Protein AF-A0A2G8KX71-F1 (afdb_monomer)

Radius of gyration: 23.06 Å; Cα contacts (8 Å, |Δi|>4): 418; chains: 1; bounding box: 50×39×77 Å

Foldseek 3Di:
DDDPVVVVVVLVVQLVVVLVVCVVLQLDDPVNNVVCVVCSVVDDRDDPPDDPVVVVVVVLVVLCPDPPDPSDDDDDDDDVVLVVVVVVVCCVLPVPDQAADECVVPVDPVVLSSCQSNVGAHAAQWLVSLCSCVVVVRQLCSYENEHQDDDLVSLLSSVVSPNAHYEHAALVSLVSCLVRPQRHEYAAEAQLAPLADAPVNVVSVVDHYHLVSLLVSLVSCVVSVHAYQAYEYANYAQGLDLCSLLVVLQSRLSSVVSNVVSVHNHDDYHDHDRADDPVCVVVNGDHNNVSSVSNVVSCCVRPVVVVVVVVVVVPDDDD

Secondary structure (DSSP, 8-state):
---HHHHHHHHHHHHHHHHHHHHHTT---HHHHHHHHHTGGG-----TTS-HHHHHHHHHHHHHT-TTS-TT-------HHHHHHHHHHHHHH-TT---EEEGGG---HHHHHHHHHTT-EEEE-SHHHHHHHHTTT--GGGEEE--SS--HHHHHHHHHTT--EEEE-SHHHHHHHHHH-TTSEEEEEEP-TTSS--TTHHHHHHS-B-HHHHHHHHHHHHHTT-EEEEEEE---TT---THHHHHHHHHHHHHHHHHHHTT----EEE----PPPGGGGGGTPPPHHHHHHHHHHHHIIIIIHHHHHHHHHTTS---

InterPro domains:
  IPR000183 Ornithine/DAP/Arg decarboxylase [PR01179] (101-119)
  IPR000183 Ornithine/DAP/Arg decarboxylase [PR01179] (121-133)
  IPR000183 Ornithine/DAP/Arg decarboxylase [PR01179] (225-238)
  IPR002433 Ornithine decarboxylase [PR01182] (73-97)
  IPR002433 Ornithine decarboxylase [PR01182] (99-126)
  IPR002433 Ornithine decarboxylase [PR01182] (143-167)
  IPR002433 Ornithine decarboxylase [PR01182] (173-195)
  IPR002433 Ornithine decarboxylase [PTHR11482] (48-304)
  IPR022644 Orn/DAP/Arg decarboxylase 2, N-terminal [PF02784] (83-304)
  IPR029066 PLP-binding barrel [G3DSA:3.20.20.10] (81-305)
  IPR029066 PLP-binding barrel [SSF51419] (75-304)

Sequence (319 aa):
MKTPRQHQDHKATYFEMLLRVFQRCGVLNRHTTSILKRRQSEFTVCRDDEKKIDVMRRLIQERSTDKHTAGSDAFYVMDLGYFVKSVMEWKRLLPRVYPYYAVKANPDPVLLQFMTKLKFGYDCASMNEIKMITGKGNPPTRIIYANTRKQPSHLRYAESVGVKYTTVDDEDELHKIKQNTPNMRLLLRLSTLNFSASLSEGMCKKFGCSQQEAYNLLKTARELGLTVNGVSFHVGSGCSDPHAFSKALQLAKEVFMNGAELGYNMNILDIGGGFASETTNNYGVVAFSLMADVIRKALMNTFLKMMLCRLSQSQEPTL

Solvent-accessible surface area (backbone atoms only — not comparable to full-atom values): 17864 Å² total; per-residue (Å²): 134,84,55,76,68,58,58,54,55,50,55,54,55,48,50,52,47,54,48,48,53,29,44,74,69,64,40,55,46,79,67,53,52,51,51,51,62,75,44,45,90,80,56,85,82,76,61,94,85,59,53,70,68,58,55,50,51,50,56,50,52,60,44,59,70,39,92,86,50,82,65,77,71,88,83,86,83,82,65,61,67,59,52,52,50,52,54,53,48,45,51,70,56,37,74,87,60,82,59,53,48,55,39,90,79,64,73,48,68,68,59,54,51,51,38,56,43,68,65,41,32,34,32,26,72,45,59,67,50,48,46,59,47,43,76,70,73,44,65,32,79,42,34,35,39,65,36,52,82,73,55,67,72,45,48,38,48,40,48,73,66,48,32,44,37,33,34,32,45,55,63,70,47,51,54,51,34,55,77,56,41,53,84,43,32,31,22,44,26,35,42,39,64,90,50,50,74,26,84,32,52,70,53,30,73,73,40,42,20,52,74,68,53,47,53,51,48,53,50,54,34,54,78,69,67,46,49,54,35,30,36,28,34,47,66,23,45,55,35,54,43,54,61,26,56,40,54,50,50,52,55,47,48,54,52,53,49,55,34,43,78,71,69,35,79,56,82,45,79,41,73,63,56,32,81,46,54,84,89,46,44,91,72,71,32,46,55,44,72,58,37,33,51,43,43,50,55,38,48,49,67,56,53,49,50,51,54,52,55,52,56,60,64,72,65,64,77,89,125

Structure (mmCIF, N/CA/C/O backbone):
data_AF-A0A2G8KX71-F1
#
_entry.id   AF-A0A2G8KX71-F1
#
loop_
_atom_site.group_PDB
_atom_site.id
_atom_site.type_symbol
_atom_site.label_atom_id
_atom_site.label_alt_id
_atom_site.label_comp_id
_atom_site.label_asym_id
_atom_site.label_entity_id
_atom_site.label_seq_id
_atom_site.pdbx_PDB_ins_code
_atom_site.Cartn_x
_atom_site.Cartn_y
_atom_site.Cartn_z
_atom_site.occupancy
_atom_site.B_iso_or_equiv
_atom_site.auth_seq_id
_atom_site.auth_comp_id
_atom_site.auth_asym_id
_atom_site.auth_atom_id
_atom_site.pdbx_PDB_model_num
ATOM 1 N N . MET A 1 1 ? 29.452 -13.766 -39.854 1.00 37.47 1 MET A N 1
ATOM 2 C CA . MET A 1 1 ? 28.092 -13.189 -39.940 1.00 37.47 1 MET A CA 1
ATOM 3 C C . MET A 1 1 ? 27.092 -14.331 -39.840 1.00 37.47 1 MET A C 1
ATOM 5 O O . MET A 1 1 ? 27.179 -15.246 -40.646 1.00 37.47 1 MET A O 1
ATOM 9 N N . LYS A 1 2 ? 26.235 -14.357 -38.812 1.00 32.12 2 LYS A N 1
ATOM 10 C CA . LYS A 1 2 ? 25.196 -15.395 -38.672 1.00 32.12 2 LYS A CA 1
ATOM 11 C C . LYS A 1 2 ? 24.001 -15.041 -39.565 1.00 32.12 2 LYS A C 1
ATOM 13 O O . LYS A 1 2 ? 23.658 -13.868 -39.676 1.00 32.12 2 LYS A O 1
ATOM 18 N N . THR A 1 3 ? 23.406 -16.031 -40.227 1.00 28.47 3 THR A N 1
ATOM 19 C CA . THR A 1 3 ? 22.297 -15.828 -41.177 1.00 28.47 3 THR A CA 1
ATOM 20 C C . THR A 1 3 ? 21.000 -15.408 -40.457 1.00 28.47 3 THR A C 1
ATOM 22 O O . THR A 1 3 ? 20.827 -15.741 -39.282 1.00 28.47 3 THR A O 1
ATOM 25 N N . PRO A 1 4 ? 20.043 -14.735 -41.131 1.00 36.25 4 PRO A N 1
ATOM 26 C CA . PRO A 1 4 ? 18.771 -14.304 -40.528 1.00 36.25 4 PRO A CA 1
ATOM 27 C C . PRO A 1 4 ? 17.986 -15.436 -39.837 1.00 36.25 4 PRO A C 1
ATOM 29 O O . PRO A 1 4 ? 17.385 -15.219 -38.786 1.00 36.25 4 PRO A O 1
ATOM 32 N N . ARG A 1 5 ? 18.077 -16.671 -40.361 1.00 31.42 5 ARG A N 1
ATOM 33 C CA . ARG A 1 5 ? 17.506 -17.884 -39.741 1.00 31.42 5 ARG A CA 1
ATOM 34 C C . ARG A 1 5 ? 18.112 -18.201 -38.366 1.00 31.42 5 ARG A C 1
ATOM 36 O O . ARG A 1 5 ? 17.375 -18.504 -37.436 1.00 31.42 5 ARG A O 1
ATOM 43 N N . GLN A 1 6 ? 19.428 -18.047 -38.194 1.00 34.19 6 GLN A N 1
ATOM 44 C CA . GLN A 1 6 ? 20.102 -18.322 -36.917 1.00 34.19 6 GLN A CA 1
ATOM 45 C C . GLN A 1 6 ? 19.711 -17.321 -35.814 1.00 34.19 6 GLN A C 1
ATOM 47 O O . GLN A 1 6 ? 19.678 -17.686 -34.641 1.00 34.19 6 GLN A O 1
ATOM 52 N N . HIS A 1 7 ? 19.377 -16.069 -36.151 1.00 37.94 7 HIS A N 1
ATOM 53 C CA . HIS A 1 7 ? 18.874 -15.101 -35.165 1.00 37.94 7 HIS A CA 1
ATOM 54 C C . HIS A 1 7 ? 17.441 -15.401 -34.698 1.00 37.94 7 HIS A C 1
ATOM 56 O O . HIS A 1 7 ? 17.122 -15.180 -33.526 1.00 37.94 7 HIS A O 1
ATOM 62 N N . GLN A 1 8 ? 16.599 -15.945 -35.579 1.00 39.56 8 GLN A N 1
ATOM 63 C CA . GLN A 1 8 ? 15.220 -16.331 -35.269 1.00 39.56 8 GLN A CA 1
ATOM 64 C C . GLN A 1 8 ? 15.159 -17.559 -34.343 1.00 39.56 8 GLN A C 1
ATOM 66 O O . GLN A 1 8 ? 14.427 -17.539 -33.350 1.00 39.56 8 GLN A O 1
ATOM 71 N N . ASP A 1 9 ? 16.011 -18.563 -34.583 1.00 40.31 9 ASP A N 1
ATOM 72 C CA . ASP A 1 9 ? 16.105 -19.775 -33.752 1.00 40.31 9 ASP A CA 1
ATOM 73 C C . ASP A 1 9 ? 16.620 -19.488 -32.330 1.00 40.31 9 ASP A C 1
ATOM 75 O O . ASP A 1 9 ? 16.134 -20.051 -31.341 1.00 40.31 9 ASP A O 1
ATOM 79 N N . HIS A 1 10 ? 17.554 -18.543 -32.179 1.00 45.66 10 HIS A N 1
ATOM 80 C CA . HIS A 1 10 ? 18.031 -18.130 -30.858 1.00 45.66 10 HIS A CA 1
ATOM 81 C C . HIS A 1 10 ? 16.949 -17.379 -30.057 1.00 45.66 10 HIS A C 1
ATOM 83 O O . HIS A 1 10 ? 16.760 -17.683 -28.878 1.00 45.66 10 HIS A O 1
ATOM 89 N N . LYS A 1 11 ? 16.175 -16.469 -30.675 1.00 44.53 11 LYS A N 1
ATOM 90 C CA . LYS A 1 11 ? 15.054 -15.774 -30.002 1.00 44.53 11 LYS A CA 1
ATOM 91 C C . LYS A 1 11 ? 1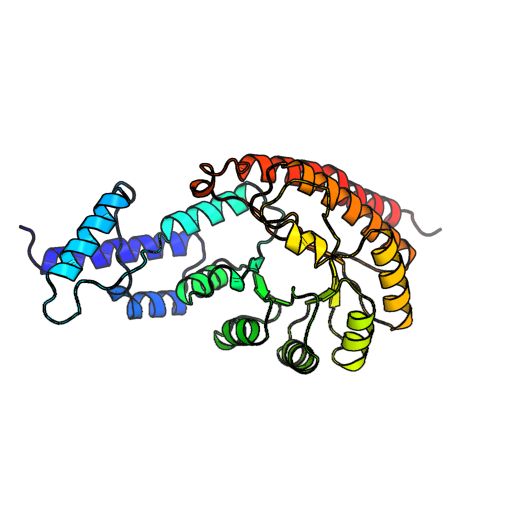3.980 -16.746 -29.498 1.00 44.53 11 LYS A C 1
ATOM 93 O O . LYS A 1 11 ? 13.461 -16.553 -28.399 1.00 44.53 11 LYS A O 1
ATOM 98 N N . ALA A 1 12 ? 13.669 -17.795 -30.260 1.00 48.16 12 ALA A N 1
ATOM 99 C CA . ALA A 1 12 ? 12.733 -18.837 -29.834 1.00 48.16 12 ALA A CA 1
ATOM 100 C C . ALA A 1 12 ? 13.260 -19.628 -28.620 1.00 48.16 12 ALA A C 1
ATOM 102 O O . ALA A 1 12 ? 12.525 -19.857 -27.661 1.00 48.16 12 ALA A O 1
ATOM 103 N N . THR A 1 13 ? 14.552 -19.964 -28.610 1.00 50.31 13 THR A N 1
ATOM 104 C CA . THR A 1 13 ? 15.181 -20.763 -27.543 1.00 50.31 13 THR A CA 1
ATOM 105 C C . THR A 1 13 ? 15.234 -20.025 -26.198 1.00 50.31 13 THR A C 1
ATOM 107 O O . THR A 1 13 ? 14.936 -20.598 -25.150 1.00 50.31 13 THR A O 1
ATOM 110 N N . TYR A 1 14 ? 15.564 -18.732 -26.207 1.00 47.31 14 TYR A N 1
ATOM 111 C CA . TYR A 1 14 ? 15.636 -17.931 -24.982 1.00 47.31 14 TYR A CA 1
ATOM 112 C C . TYR A 1 14 ? 14.261 -17.506 -24.452 1.00 47.31 14 TYR A C 1
ATOM 114 O O . TYR A 1 14 ? 14.059 -17.420 -23.240 1.00 47.31 14 TYR A O 1
ATOM 122 N N . PHE A 1 15 ? 13.290 -17.300 -25.343 1.00 51.69 15 PHE A N 1
ATOM 123 C CA . PHE A 1 15 ? 11.898 -17.123 -24.950 1.00 51.69 15 PHE A CA 1
ATOM 124 C C . PHE A 1 15 ? 11.378 -18.371 -24.221 1.00 51.69 15 PHE A C 1
ATOM 126 O O . PHE A 1 15 ? 10.809 -18.254 -23.140 1.00 51.69 15 PHE A O 1
ATOM 133 N N . GLU A 1 16 ? 11.680 -19.571 -24.721 1.00 54.16 16 GLU A N 1
ATOM 134 C CA . GLU A 1 16 ? 11.384 -20.827 -24.020 1.00 54.16 16 GLU A CA 1
ATOM 135 C C . GLU A 1 16 ? 12.129 -20.948 -22.669 1.00 54.16 16 GLU A C 1
ATOM 137 O O . GLU A 1 16 ? 11.572 -21.489 -21.715 1.00 54.16 16 GLU A O 1
ATOM 142 N N . MET A 1 17 ? 13.334 -20.381 -22.503 1.00 54.22 17 MET A N 1
ATOM 143 C CA . MET A 1 17 ? 13.991 -20.283 -21.182 1.00 54.22 17 MET A CA 1
ATOM 144 C C . MET A 1 17 ? 13.261 -19.344 -20.218 1.00 54.22 17 MET A C 1
ATOM 146 O O . MET A 1 17 ? 13.054 -19.711 -19.061 1.00 54.22 17 MET A O 1
ATOM 150 N N . LEU A 1 18 ? 12.832 -18.167 -20.676 1.00 57.50 18 LEU A N 1
ATOM 151 C CA . LEU A 1 18 ? 12.018 -17.244 -19.884 1.00 57.50 18 LEU A CA 1
ATOM 152 C C . LEU A 1 18 ? 10.701 -17.923 -19.466 1.00 57.50 18 LEU A C 1
ATOM 154 O O . LEU A 1 18 ? 10.308 -17.874 -18.299 1.00 57.50 18 LEU A O 1
ATOM 158 N N . LEU A 1 19 ? 10.075 -18.658 -20.394 1.00 58.25 19 LEU A N 1
ATOM 159 C CA . LEU A 1 19 ? 8.903 -19.480 -20.110 1.00 58.25 19 LEU A CA 1
ATOM 160 C C . LEU A 1 19 ? 9.201 -20.576 -19.075 1.00 58.25 19 LEU A C 1
ATOM 162 O O . LEU A 1 19 ? 8.378 -20.790 -18.190 1.00 58.25 19 LEU A O 1
ATOM 166 N N . ARG A 1 20 ? 10.374 -21.225 -19.119 1.00 59.16 20 ARG A N 1
ATOM 167 C CA . ARG A 1 20 ? 10.810 -22.226 -18.125 1.00 59.16 20 ARG A CA 1
ATOM 168 C C . ARG A 1 20 ? 11.079 -21.622 -16.748 1.00 59.16 20 ARG A C 1
ATOM 170 O O . ARG A 1 20 ? 10.712 -22.238 -15.750 1.00 59.16 20 ARG A O 1
ATOM 177 N N . VAL A 1 21 ? 11.680 -20.433 -16.666 1.00 55.22 21 VAL A N 1
ATOM 178 C CA . VAL A 1 21 ? 11.855 -19.696 -15.399 1.00 55.22 21 VAL A CA 1
ATOM 179 C C . VAL A 1 21 ? 10.487 -19.356 -14.819 1.00 55.22 21 VAL A C 1
ATOM 181 O O . VAL A 1 21 ? 10.213 -19.655 -13.659 1.00 55.22 21 VAL A O 1
ATOM 184 N N . PHE A 1 22 ? 9.575 -18.841 -15.640 1.00 60.50 22 PHE A N 1
ATOM 185 C CA . PHE A 1 22 ? 8.203 -18.576 -15.220 1.00 60.50 22 PHE A CA 1
ATOM 186 C C . PHE A 1 22 ? 7.442 -19.850 -14.853 1.00 60.50 22 PHE A C 1
ATOM 188 O O . PHE A 1 22 ? 6.673 -19.833 -13.898 1.00 60.50 22 PHE A O 1
ATOM 195 N N . GLN A 1 23 ? 7.671 -20.969 -15.534 1.00 61.25 23 GLN A N 1
ATOM 196 C CA . GLN A 1 23 ? 7.075 -22.255 -15.183 1.00 61.25 23 GLN A CA 1
ATOM 197 C C . GLN A 1 23 ? 7.598 -22.753 -13.829 1.00 61.25 23 GLN A C 1
ATOM 199 O O . GLN A 1 23 ? 6.797 -23.128 -12.976 1.00 61.25 23 GLN A O 1
ATOM 204 N N . ARG A 1 24 ? 8.912 -22.662 -13.577 1.00 55.16 24 ARG A N 1
ATOM 205 C CA . ARG A 1 24 ? 9.527 -22.990 -12.276 1.00 55.16 24 ARG A CA 1
ATOM 206 C C . ARG A 1 24 ? 9.043 -22.081 -11.148 1.00 55.16 24 ARG A C 1
ATOM 208 O O . ARG A 1 24 ? 8.864 -22.544 -10.029 1.00 55.16 24 ARG A O 1
ATOM 215 N N . CYS A 1 25 ? 8.785 -20.808 -11.436 1.00 48.12 25 CYS A N 1
ATOM 216 C CA . CYS A 1 25 ? 8.213 -19.868 -10.473 1.00 48.12 25 CYS A CA 1
ATOM 217 C C . CYS A 1 25 ? 6.680 -19.989 -10.321 1.00 48.12 25 CYS A C 1
ATOM 219 O O . CYS A 1 25 ? 6.096 -19.225 -9.550 1.00 48.12 25 CYS A O 1
ATOM 221 N N . GLY A 1 26 ? 6.014 -20.904 -11.043 1.00 50.66 26 GLY A N 1
ATOM 222 C CA . GLY A 1 26 ? 4.554 -21.090 -11.011 1.00 50.66 26 GLY A CA 1
ATOM 223 C C . GLY A 1 26 ? 3.744 -19.971 -11.688 1.00 50.66 26 GLY A C 1
ATOM 224 O O . GLY A 1 26 ? 2.557 -19.808 -11.418 1.00 50.66 26 GLY A O 1
ATOM 225 N N . VAL A 1 27 ? 4.390 -19.181 -12.545 1.00 45.16 27 VAL A N 1
ATOM 226 C CA . VAL A 1 27 ? 3.894 -17.957 -13.207 1.00 45.16 27 VAL A CA 1
ATOM 227 C C . VAL A 1 27 ? 3.279 -18.262 -14.586 1.00 45.16 27 VAL A C 1
ATOM 229 O O . VAL A 1 27 ? 2.458 -17.493 -15.100 1.00 45.16 27 VAL A O 1
ATOM 232 N N . LEU A 1 28 ? 3.632 -19.394 -15.204 1.00 50.56 28 LEU A N 1
ATOM 233 C CA . LEU A 1 28 ? 3.204 -19.739 -16.562 1.00 50.56 28 LEU A CA 1
ATOM 234 C C . LEU A 1 28 ? 1.945 -20.630 -16.594 1.00 50.56 28 LEU A C 1
ATOM 236 O O . LEU A 1 28 ? 1.941 -21.725 -16.042 1.00 50.56 28 LEU A O 1
ATOM 240 N N . ASN A 1 29 ? 0.889 -20.190 -17.292 1.00 52.75 29 ASN A N 1
ATOM 241 C CA . ASN A 1 29 ? -0.262 -21.018 -17.692 1.00 52.75 29 ASN A CA 1
ATOM 242 C C . ASN A 1 29 ? -0.562 -20.819 -19.194 1.00 52.75 29 ASN A C 1
ATOM 244 O O . ASN A 1 29 ? -0.018 -19.887 -19.788 1.00 52.75 29 ASN A O 1
ATOM 248 N N . ARG A 1 30 ? -1.430 -21.650 -19.812 1.00 50.75 30 A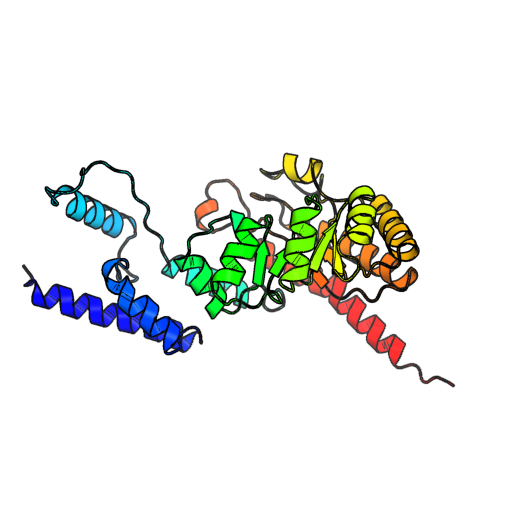RG A N 1
ATOM 249 C CA . ARG A 1 30 ? -1.733 -21.584 -21.269 1.00 50.75 30 ARG A CA 1
ATOM 250 C C . ARG A 1 30 ? -2.047 -20.161 -21.756 1.00 50.75 30 ARG A C 1
ATOM 252 O O . ARG A 1 30 ? -1.623 -19.773 -22.841 1.00 50.75 30 ARG A O 1
ATOM 259 N N . HIS A 1 31 ? -2.738 -19.372 -20.935 1.00 49.34 31 HIS A N 1
ATOM 260 C CA . HIS A 1 31 ? -3.095 -17.993 -21.252 1.00 49.34 31 HIS A CA 1
ATOM 261 C C . HIS A 1 31 ? -1.881 -17.042 -21.221 1.00 49.34 31 HIS A C 1
ATOM 263 O O . HIS A 1 31 ? -1.685 -16.278 -22.162 1.00 49.34 31 HIS A O 1
ATOM 269 N N . THR A 1 32 ? -1.009 -17.128 -20.204 1.00 51.12 32 THR A N 1
ATOM 270 C CA . THR A 1 32 ? 0.230 -16.320 -20.133 1.00 51.12 32 THR A CA 1
ATOM 271 C C . THR A 1 32 ? 1.177 -16.643 -21.285 1.00 51.12 32 THR A C 1
ATOM 273 O O . THR A 1 32 ? 1.730 -15.739 -21.904 1.00 51.12 32 THR A O 1
ATOM 276 N N . THR A 1 33 ? 1.334 -17.931 -21.605 1.00 56.34 33 THR A N 1
ATOM 277 C CA . THR A 1 33 ? 2.156 -18.381 -22.733 1.00 56.34 33 THR A CA 1
ATOM 278 C C . THR A 1 33 ? 1.632 -17.807 -24.045 1.00 56.34 33 THR A C 1
ATOM 280 O O . THR A 1 33 ? 2.421 -17.340 -24.856 1.00 56.34 33 THR A O 1
ATOM 283 N N . SER A 1 34 ? 0.308 -17.775 -24.238 1.00 55.03 34 SER A N 1
ATOM 284 C CA . SER A 1 34 ? -0.302 -17.184 -25.432 1.00 55.03 34 SER A CA 1
ATOM 285 C C . SER A 1 34 ? -0.063 -15.676 -25.542 1.00 55.03 34 SER A C 1
ATOM 287 O O . SER A 1 34 ? 0.152 -15.195 -26.650 1.00 55.03 34 SER A O 1
ATOM 289 N N . ILE A 1 35 ? -0.104 -14.923 -24.438 1.00 57.41 35 ILE A N 1
ATOM 290 C CA . ILE A 1 35 ? 0.148 -13.471 -24.457 1.00 57.41 35 ILE A CA 1
ATOM 291 C C . ILE A 1 35 ? 1.619 -13.188 -24.762 1.00 57.41 35 ILE A C 1
ATOM 293 O O . ILE A 1 35 ? 1.920 -12.398 -25.654 1.00 57.41 35 ILE A O 1
ATOM 297 N N . LEU A 1 36 ? 2.530 -13.866 -24.061 1.00 58.56 36 LEU A N 1
ATOM 298 C CA . LEU A 1 36 ? 3.966 -13.702 -24.265 1.00 58.56 36 LEU A CA 1
ATOM 299 C C . LEU A 1 36 ? 4.373 -14.114 -25.690 1.00 58.56 36 LEU A C 1
ATOM 301 O O . LEU A 1 36 ? 5.184 -13.429 -26.300 1.00 58.56 36 LEU A O 1
ATOM 305 N N . LYS A 1 37 ? 3.772 -15.182 -26.247 1.00 62.97 37 LYS A N 1
ATOM 306 C CA . LYS A 1 37 ? 4.013 -15.610 -27.638 1.00 62.97 37 LYS A CA 1
ATOM 307 C C . LYS A 1 37 ? 3.496 -14.584 -28.648 1.00 62.97 37 LYS A C 1
ATOM 309 O O . LYS A 1 37 ? 4.182 -14.301 -29.620 1.00 62.97 37 LYS A O 1
ATOM 314 N N . ARG A 1 38 ? 2.326 -13.978 -28.405 1.00 63.31 38 ARG A N 1
ATOM 315 C CA . ARG A 1 38 ? 1.777 -12.911 -29.268 1.00 63.31 38 ARG A CA 1
ATOM 316 C C . ARG A 1 38 ? 2.609 -11.628 -29.241 1.00 63.31 38 ARG A C 1
ATOM 318 O O . ARG A 1 38 ? 2.649 -10.931 -30.243 1.00 63.31 38 ARG A O 1
ATOM 325 N N . ARG A 1 39 ? 3.273 -11.332 -28.121 1.00 63.56 39 ARG A N 1
ATOM 326 C CA . ARG A 1 39 ? 4.128 -10.146 -27.940 1.00 63.56 39 ARG A CA 1
ATOM 327 C C . ARG A 1 39 ? 5.621 -10.466 -28.052 1.00 63.56 39 ARG A C 1
ATOM 329 O O . ARG A 1 39 ? 6.448 -9.673 -27.624 1.00 63.56 39 ARG A O 1
ATOM 336 N N . GLN A 1 40 ? 5.991 -11.620 -28.615 1.00 61.97 40 GLN A N 1
ATOM 337 C CA . GLN A 1 40 ? 7.385 -12.077 -28.681 1.00 61.97 40 GLN A CA 1
ATOM 338 C C . GLN A 1 40 ? 8.304 -11.079 -29.406 1.00 61.97 40 GLN A C 1
ATOM 340 O O . GLN A 1 40 ? 9.472 -10.958 -29.049 1.00 61.97 40 GLN A O 1
ATOM 345 N N . SER A 1 41 ? 7.779 -10.335 -30.384 1.00 59.72 41 SER A N 1
ATOM 346 C CA . SER A 1 41 ? 8.499 -9.266 -31.089 1.00 59.72 41 SER A CA 1
ATOM 347 C C . SER A 1 41 ? 8.838 -8.059 -30.207 1.00 59.72 41 SER A C 1
ATOM 349 O O . SER A 1 41 ? 9.765 -7.325 -30.532 1.00 59.72 41 SER A O 1
ATOM 351 N N . GLU A 1 42 ? 8.129 -7.863 -29.094 1.00 63.41 42 GLU A N 1
ATOM 352 C CA . GLU A 1 42 ? 8.347 -6.761 -28.147 1.00 63.41 42 GLU A CA 1
ATOM 353 C C . GLU A 1 42 ? 9.390 -7.104 -27.071 1.00 63.41 42 GLU A C 1
ATOM 355 O O . GLU A 1 42 ? 9.874 -6.221 -26.364 1.00 63.41 42 GLU A O 1
ATOM 360 N N . PHE A 1 43 ? 9.763 -8.382 -26.946 1.00 64.25 43 PHE A N 1
ATOM 361 C CA . PHE A 1 43 ? 10.758 -8.838 -25.982 1.00 64.25 43 PHE A CA 1
ATOM 362 C C . PHE A 1 43 ? 12.103 -9.080 -26.661 1.00 64.25 43 PHE A C 1
ATOM 364 O O . PHE A 1 43 ? 12.243 -9.921 -27.549 1.00 64.25 43 PHE A O 1
ATOM 371 N N . THR A 1 44 ? 13.132 -8.391 -26.174 1.00 66.06 44 THR A N 1
ATOM 372 C CA . THR A 1 44 ? 14.520 -8.741 -26.487 1.00 66.06 44 THR A CA 1
ATOM 373 C C . THR A 1 44 ? 15.057 -9.597 -25.355 1.00 66.06 44 THR A C 1
ATOM 375 O O . THR A 1 44 ? 15.203 -9.117 -24.233 1.00 66.06 44 THR A O 1
ATOM 378 N N . VAL A 1 45 ? 15.340 -10.870 -25.634 1.00 64.38 45 VAL A N 1
ATOM 379 C CA . VAL A 1 45 ? 15.970 -11.745 -24.643 1.00 64.38 45 VAL A CA 1
ATOM 380 C C . VAL A 1 45 ? 17.481 -11.656 -24.792 1.00 64.38 45 VAL A C 1
ATOM 382 O O . VAL A 1 45 ? 18.017 -11.875 -25.877 1.00 64.38 45 VAL A O 1
ATOM 385 N N . CYS A 1 46 ? 18.145 -11.312 -23.695 1.00 65.56 46 CYS A N 1
ATOM 386 C CA . CYS A 1 46 ? 19.596 -11.201 -23.605 1.00 65.56 46 CYS A CA 1
ATOM 387 C C . CYS A 1 46 ? 20.114 -12.306 -22.683 1.00 65.56 46 CYS A C 1
ATOM 389 O O . CYS A 1 46 ? 19.363 -12.813 -21.847 1.00 65.56 46 CYS A O 1
ATOM 391 N N . ARG A 1 47 ? 21.381 -12.694 -22.837 1.00 66.31 47 ARG A N 1
ATOM 392 C CA . ARG A 1 47 ? 22.008 -13.625 -21.894 1.00 66.31 47 ARG A CA 1
ATOM 393 C C . ARG A 1 47 ? 22.288 -12.933 -20.561 1.00 66.31 47 ARG A C 1
ATOM 395 O O . ARG A 1 47 ? 22.519 -11.729 -20.531 1.00 66.31 47 ARG A O 1
ATOM 402 N N . ASP A 1 48 ? 22.302 -13.704 -19.477 1.00 60.16 48 ASP A N 1
ATOM 403 C CA . ASP A 1 48 ? 22.537 -13.176 -18.125 1.00 60.16 48 ASP A CA 1
ATOM 404 C C . ASP A 1 48 ? 23.938 -12.557 -17.948 1.00 60.16 48 ASP A C 1
ATOM 406 O O . ASP A 1 48 ? 24.128 -11.720 -17.066 1.00 60.16 48 ASP A O 1
ATOM 410 N N . ASP A 1 49 ? 24.910 -12.953 -18.778 1.00 70.69 49 ASP A N 1
ATOM 411 C CA . ASP A 1 49 ? 26.279 -12.428 -18.808 1.00 70.69 49 ASP A CA 1
ATOM 412 C C . ASP A 1 49 ? 26.451 -11.202 -19.726 1.00 70.69 49 ASP A C 1
ATOM 414 O O . ASP A 1 49 ? 27.485 -10.531 -19.670 1.00 70.69 49 ASP A O 1
ATOM 418 N N . GLU A 1 50 ? 25.446 -10.859 -20.545 1.00 75.25 50 GLU A N 1
ATOM 419 C CA . GLU A 1 50 ? 25.478 -9.645 -21.365 1.00 75.25 50 GLU A CA 1
ATOM 420 C C . GLU A 1 50 ? 25.355 -8.403 -20.468 1.00 75.25 50 GLU A C 1
ATOM 422 O O . GLU A 1 50 ? 24.388 -8.221 -19.721 1.00 75.25 50 GLU A O 1
ATOM 427 N N . LYS A 1 51 ? 26.331 -7.491 -20.558 1.00 78.62 51 LYS A N 1
ATOM 428 C CA . LYS A 1 51 ? 26.275 -6.233 -19.809 1.00 78.62 51 LYS A CA 1
ATOM 429 C C . LYS A 1 51 ? 25.124 -5.378 -20.335 1.00 78.62 51 LYS A C 1
ATOM 431 O O . LYS A 1 51 ? 24.977 -5.183 -21.541 1.00 78.62 51 LYS A O 1
ATOM 436 N N . LYS A 1 52 ? 24.369 -4.760 -19.419 1.00 80.94 52 LYS A N 1
ATOM 437 C CA . LYS A 1 52 ? 23.239 -3.865 -19.744 1.00 80.94 52 LYS A CA 1
ATOM 438 C C . LYS A 1 52 ? 23.612 -2.792 -20.771 1.00 80.94 52 LYS A C 1
ATOM 440 O O . LYS A 1 52 ? 22.837 -2.518 -21.678 1.00 80.94 52 LYS A O 1
ATOM 445 N N . ILE A 1 53 ? 24.814 -2.221 -20.660 1.00 82.19 53 ILE A N 1
ATOM 446 C CA . ILE A 1 53 ? 25.302 -1.191 -21.585 1.00 82.19 53 ILE A CA 1
ATOM 447 C C . ILE A 1 53 ? 25.481 -1.712 -23.016 1.00 82.19 53 ILE A C 1
ATOM 449 O O . ILE A 1 53 ? 25.213 -0.983 -23.965 1.00 82.19 53 ILE A O 1
ATOM 453 N N . ASP A 1 54 ? 25.880 -2.971 -23.185 1.00 84.94 54 ASP A N 1
ATOM 454 C CA . ASP A 1 54 ? 26.095 -3.564 -24.504 1.00 84.94 54 ASP A CA 1
ATOM 455 C C . ASP A 1 54 ? 24.756 -3.899 -25.167 1.00 84.94 54 ASP A C 1
ATOM 457 O O . ASP A 1 54 ? 24.575 -3.644 -26.358 1.00 84.94 54 ASP A O 1
ATOM 461 N N . VAL A 1 55 ? 23.774 -4.344 -24.374 1.00 83.06 55 VAL A N 1
ATOM 462 C CA . VAL A 1 55 ? 22.380 -4.482 -24.821 1.00 83.06 55 VAL A CA 1
ATOM 463 C C . VAL A 1 55 ? 21.822 -3.133 -25.280 1.00 83.06 55 VAL A C 1
ATOM 465 O O . VAL A 1 55 ? 21.256 -3.049 -26.368 1.00 83.06 55 VAL A O 1
ATOM 468 N N . MET A 1 56 ? 22.019 -2.069 -24.491 1.00 83.38 56 MET A N 1
ATOM 469 C CA . MET A 1 56 ? 21.578 -0.717 -24.853 1.00 83.38 56 MET A CA 1
ATOM 470 C C . MET A 1 56 ? 22.237 -0.237 -26.151 1.00 83.38 56 MET A C 1
ATOM 472 O O . MET A 1 56 ? 21.537 0.225 -27.046 1.00 83.38 56 MET A O 1
ATOM 476 N N . ARG A 1 57 ? 23.562 -0.392 -26.295 1.00 85.50 57 ARG A N 1
ATOM 477 C CA . ARG A 1 57 ? 24.293 -0.017 -27.520 1.00 85.50 57 ARG A CA 1
ATOM 478 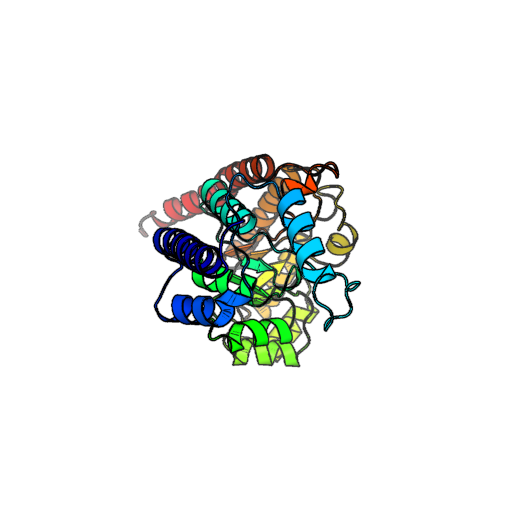C C . ARG A 1 57 ? 23.780 -0.761 -28.749 1.00 85.50 57 ARG A C 1
ATOM 480 O O . ARG A 1 57 ? 23.583 -0.131 -29.783 1.00 85.50 57 ARG A O 1
ATOM 487 N N . ARG A 1 58 ? 23.526 -2.069 -28.632 1.00 85.00 58 ARG A N 1
ATOM 488 C CA . ARG A 1 58 ? 22.957 -2.882 -29.717 1.00 85.00 58 ARG A CA 1
ATOM 489 C C . ARG A 1 58 ? 21.576 -2.371 -30.127 1.00 85.00 58 ARG A C 1
ATOM 491 O O . ARG A 1 58 ? 21.346 -2.152 -31.308 1.00 85.00 58 ARG A O 1
ATOM 498 N N . LEU A 1 59 ? 20.688 -2.123 -29.162 1.00 81.81 59 LEU A N 1
ATOM 499 C CA . LEU A 1 59 ? 19.339 -1.614 -29.437 1.00 81.81 59 LEU A CA 1
ATOM 500 C C . LEU A 1 59 ? 19.353 -0.210 -30.060 1.00 81.81 59 LEU A C 1
ATOM 502 O O . LEU A 1 59 ? 18.522 0.078 -30.917 1.00 81.81 59 LEU A O 1
ATOM 506 N N . ILE A 1 60 ? 20.300 0.649 -29.661 1.00 83.06 60 ILE A N 1
ATOM 507 C CA . ILE A 1 60 ? 20.517 1.956 -30.299 1.00 83.06 60 ILE A CA 1
ATOM 508 C C . ILE A 1 60 ? 20.917 1.753 -31.764 1.00 83.06 60 ILE A C 1
ATOM 510 O O . ILE A 1 60 ? 20.282 2.319 -32.645 1.00 83.06 60 ILE A O 1
ATOM 514 N N . GLN A 1 61 ? 21.917 0.906 -32.031 1.00 81.88 61 GLN A N 1
ATOM 515 C CA . GLN A 1 61 ? 22.396 0.643 -33.391 1.00 81.88 61 GLN A CA 1
ATOM 516 C C . GLN A 1 61 ? 21.301 0.063 -34.297 1.00 81.88 61 GLN A C 1
ATOM 518 O O . GLN A 1 61 ? 21.120 0.557 -35.406 1.00 81.88 61 GLN A O 1
ATOM 523 N N . GLU A 1 62 ? 20.543 -0.930 -33.818 1.00 77.19 62 GLU A N 1
ATOM 524 C CA . GLU A 1 62 ? 19.430 -1.541 -34.561 1.00 77.19 62 GLU A CA 1
ATOM 525 C C . GLU A 1 62 ? 18.373 -0.496 -34.959 1.00 77.19 62 GLU A C 1
ATOM 527 O O . GLU A 1 62 ? 17.912 -0.482 -36.101 1.00 77.19 62 GLU A O 1
ATOM 532 N N . ARG A 1 63 ? 18.042 0.432 -34.052 1.00 73.94 63 ARG A N 1
ATOM 533 C CA . ARG A 1 63 ? 17.083 1.517 -34.318 1.00 73.94 63 ARG A CA 1
ATOM 534 C C . ARG A 1 63 ? 17.637 2.603 -35.237 1.00 73.94 63 ARG A C 1
ATOM 536 O O . ARG A 1 63 ? 16.888 3.144 -36.040 1.00 73.94 63 ARG A O 1
ATOM 543 N N . SER A 1 64 ? 18.931 2.913 -35.159 1.00 69.75 64 SER A N 1
ATOM 544 C CA . SER A 1 64 ? 19.567 3.893 -36.050 1.00 69.75 64 SER A CA 1
ATOM 545 C C . SER A 1 64 ? 19.651 3.415 -37.504 1.00 69.75 64 SER A C 1
ATOM 547 O O . SER A 1 64 ? 19.741 4.238 -38.411 1.00 69.75 64 SER A O 1
ATOM 549 N N . THR A 1 65 ? 19.629 2.101 -37.744 1.00 65.56 65 THR A N 1
ATOM 550 C CA . THR A 1 65 ? 19.664 1.527 -39.101 1.00 65.56 65 THR A CA 1
ATOM 551 C C . THR A 1 65 ? 18.299 1.437 -39.787 1.00 65.56 65 THR A C 1
ATOM 553 O O . THR A 1 65 ? 18.246 1.193 -40.995 1.00 65.56 65 THR A O 1
ATOM 556 N N . ASP A 1 66 ? 17.202 1.644 -39.054 1.00 62.88 66 ASP A N 1
ATOM 557 C CA . ASP A 1 66 ? 15.844 1.512 -39.577 1.00 62.88 66 ASP A CA 1
ATOM 558 C C . ASP A 1 66 ? 15.374 2.831 -40.223 1.00 62.88 66 ASP A C 1
ATOM 560 O O . ASP A 1 66 ? 15.016 3.797 -39.549 1.00 62.88 66 ASP A O 1
ATOM 564 N N . LYS A 1 67 ? 15.405 2.896 -41.563 1.00 56.12 67 LYS A N 1
ATOM 565 C CA . LYS A 1 67 ? 15.129 4.114 -42.360 1.00 56.12 67 LYS A CA 1
ATOM 566 C C . LYS A 1 67 ? 13.672 4.607 -42.289 1.00 56.12 67 LYS A C 1
ATOM 568 O O . LYS A 1 67 ? 13.342 5.592 -42.947 1.00 56.12 67 LYS A O 1
ATOM 573 N N . HIS A 1 68 ? 12.781 3.911 -41.581 1.00 56.59 68 HIS A N 1
ATOM 574 C CA . HIS A 1 68 ? 11.341 4.212 -41.531 1.00 56.59 68 HIS A CA 1
ATOM 575 C C . HIS A 1 68 ? 10.835 4.691 -40.169 1.00 56.59 68 HIS A C 1
ATOM 577 O O . HIS A 1 68 ? 9.687 5.117 -40.061 1.00 56.59 68 HIS A O 1
ATOM 583 N N . THR A 1 69 ? 11.685 4.698 -39.147 1.00 53.47 69 THR A N 1
ATOM 584 C CA . THR A 1 69 ? 11.372 5.282 -37.841 1.00 53.47 69 THR A CA 1
ATOM 585 C C . THR A 1 69 ? 12.341 6.413 -37.565 1.00 53.47 69 THR A C 1
ATOM 587 O O . THR A 1 69 ? 13.540 6.245 -37.759 1.00 53.47 69 THR A O 1
ATOM 590 N N . ALA A 1 70 ? 11.831 7.562 -37.124 1.00 51.81 70 ALA A N 1
ATOM 591 C CA . ALA A 1 70 ? 12.631 8.684 -36.649 1.00 51.81 70 ALA A CA 1
ATOM 592 C C . ALA A 1 70 ? 13.697 8.186 -35.649 1.00 51.81 70 ALA A C 1
ATOM 594 O O . ALA A 1 70 ? 13.400 7.894 -34.493 1.00 51.81 70 ALA A O 1
ATOM 595 N N . GLY A 1 71 ? 14.940 8.015 -36.113 1.00 55.91 71 GLY A N 1
ATOM 596 C CA . GLY A 1 71 ? 16.018 7.311 -35.403 1.00 55.91 71 GLY A CA 1
ATOM 597 C C . GLY A 1 71 ? 16.592 8.045 -34.185 1.00 55.91 71 GLY A C 1
ATOM 598 O O . GLY A 1 71 ? 17.718 7.760 -33.783 1.00 55.91 71 GLY A O 1
ATOM 599 N N . SER A 1 72 ? 15.851 8.998 -33.617 1.00 67.06 72 SER A N 1
ATOM 600 C CA . SER A 1 72 ? 16.273 9.898 -32.539 1.00 67.06 72 SER A CA 1
ATOM 601 C C . SER A 1 72 ? 15.383 9.854 -31.296 1.00 67.06 72 SER A C 1
ATOM 603 O O . SER A 1 72 ? 15.696 10.528 -30.315 1.00 67.06 72 SER A O 1
ATOM 605 N N . ASP A 1 73 ? 14.282 9.101 -31.311 1.00 77.56 73 ASP A N 1
ATOM 606 C CA . ASP A 1 73 ? 13.341 9.113 -30.192 1.00 77.56 73 ASP A CA 1
ATOM 607 C C . ASP A 1 73 ? 13.881 8.341 -28.983 1.00 77.56 73 ASP A C 1
ATOM 609 O O . ASP A 1 73 ? 14.426 7.235 -29.090 1.00 77.56 73 ASP A O 1
ATOM 613 N N . ALA A 1 74 ? 13.696 8.929 -27.800 1.00 82.38 74 ALA A N 1
ATOM 614 C CA . ALA A 1 74 ? 14.048 8.291 -26.543 1.00 82.38 74 ALA A CA 1
ATOM 615 C C . ALA A 1 74 ? 13.243 6.997 -26.349 1.00 82.38 74 ALA A C 1
ATOM 617 O O . ALA A 1 74 ? 12.050 6.922 -26.645 1.00 82.38 74 ALA A O 1
ATOM 618 N N . PHE A 1 75 ? 13.890 5.970 -25.800 1.00 81.94 75 PHE A N 1
ATOM 619 C CA . PHE A 1 75 ? 13.244 4.700 -25.495 1.00 81.94 75 PHE A CA 1
ATOM 620 C C . PHE A 1 75 ? 13.712 4.140 -24.157 1.00 81.94 75 PHE A C 1
ATOM 622 O O . PHE A 1 75 ? 14.802 4.447 -23.676 1.00 81.94 75 PHE A O 1
ATOM 629 N N . TYR A 1 76 ? 12.880 3.280 -23.574 1.00 81.75 76 TYR A N 1
ATOM 630 C CA . TYR A 1 76 ? 13.181 2.575 -22.335 1.00 81.75 76 TYR A CA 1
ATOM 631 C C . TYR A 1 76 ? 13.454 1.099 -22.602 1.00 81.75 76 TYR A C 1
ATOM 633 O O . TYR A 1 76 ? 12.832 0.477 -23.464 1.00 81.75 76 TYR A O 1
ATOM 641 N N . VAL A 1 77 ? 14.354 0.526 -21.805 1.00 79.75 77 VAL A N 1
ATOM 642 C CA . VAL A 1 77 ? 14.570 -0.919 -21.723 1.00 79.75 77 VAL A CA 1
ATOM 643 C C . VAL A 1 77 ? 14.226 -1.362 -20.312 1.00 79.75 77 VAL A C 1
ATOM 645 O O . VAL A 1 77 ? 14.826 -0.901 -19.342 1.00 79.75 77 VAL A O 1
ATOM 648 N N . MET A 1 78 ? 13.243 -2.252 -20.199 1.00 81.25 78 MET A N 1
ATOM 649 C CA . MET A 1 78 ? 12.814 -2.810 -18.923 1.00 81.25 78 MET A CA 1
ATOM 650 C C . MET A 1 78 ? 13.474 -4.170 -18.700 1.00 81.25 78 MET A C 1
ATOM 652 O O . MET A 1 78 ? 13.148 -5.154 -19.362 1.00 81.25 78 MET A O 1
ATOM 656 N N . ASP A 1 79 ? 14.396 -4.225 -17.743 1.00 80.69 79 ASP A N 1
ATOM 657 C CA . ASP A 1 79 ? 15.050 -5.465 -17.328 1.00 80.69 79 ASP A CA 1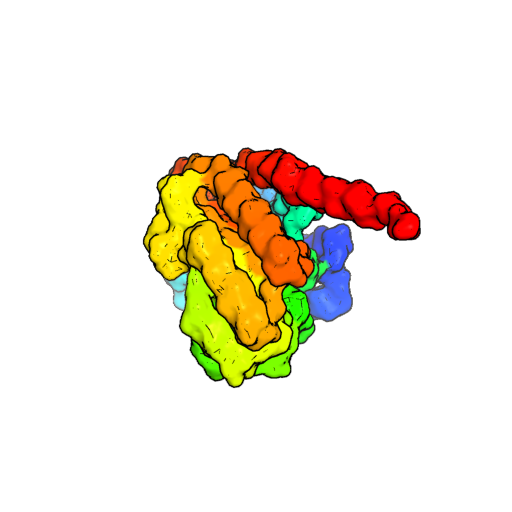
ATOM 658 C C . ASP A 1 79 ? 14.118 -6.291 -16.425 1.00 80.69 79 ASP A C 1
ATOM 660 O O . ASP A 1 79 ? 14.081 -6.140 -15.200 1.00 80.69 79 ASP A O 1
ATOM 664 N N . LEU A 1 80 ? 13.351 -7.188 -17.046 1.00 76.50 80 LEU A N 1
ATOM 665 C CA . LEU A 1 80 ? 12.486 -8.133 -16.336 1.00 76.50 80 LEU A CA 1
ATOM 666 C C . LEU A 1 80 ? 13.272 -9.140 -15.481 1.00 76.50 80 LEU A C 1
ATOM 668 O O . LEU A 1 80 ? 12.729 -9.662 -14.507 1.00 76.50 80 LEU A O 1
ATOM 672 N N . GLY A 1 81 ? 14.540 -9.409 -15.807 1.00 75.31 81 GLY A N 1
ATOM 673 C CA . GLY A 1 81 ? 15.403 -10.280 -15.011 1.00 75.31 81 GLY A CA 1
ATOM 674 C C . GLY A 1 81 ? 15.717 -9.660 -13.652 1.00 75.31 81 GLY A C 1
ATOM 675 O O . GLY A 1 81 ? 15.617 -10.336 -12.626 1.00 75.31 81 GLY A O 1
ATOM 676 N N . TYR A 1 82 ? 16.006 -8.356 -13.624 1.00 79.62 82 TYR A N 1
ATOM 677 C CA . TYR A 1 82 ? 16.148 -7.604 -12.376 1.00 79.62 82 TYR A CA 1
ATOM 678 C C . TYR A 1 82 ? 14.869 -7.652 -11.538 1.00 79.62 82 TYR A C 1
ATOM 680 O O . TYR A 1 82 ? 14.927 -7.967 -10.352 1.00 79.62 82 TYR A O 1
ATOM 688 N N . PHE A 1 83 ? 13.707 -7.449 -12.165 1.00 81.88 83 PHE A N 1
ATOM 689 C CA . PHE A 1 83 ? 12.422 -7.546 -11.474 1.00 81.88 83 PHE A CA 1
ATOM 690 C C . PHE A 1 83 ? 12.219 -8.917 -10.801 1.00 81.88 83 PHE A C 1
ATOM 692 O O . PHE A 1 83 ? 11.870 -8.988 -9.621 1.00 81.88 83 PHE A O 1
ATOM 699 N N . VAL A 1 84 ? 12.488 -10.015 -11.515 1.00 77.75 84 VAL A N 1
ATOM 700 C CA . VAL A 1 84 ? 12.385 -11.373 -10.952 1.00 77.75 84 VAL A CA 1
ATOM 701 C C . VAL A 1 84 ? 13.347 -11.566 -9.774 1.00 77.75 84 VAL A C 1
ATOM 703 O O . VAL A 1 84 ? 12.937 -12.124 -8.753 1.00 77.75 84 VAL A O 1
ATOM 706 N N . LYS A 1 85 ? 14.589 -11.069 -9.871 1.00 80.12 85 LYS A N 1
ATOM 707 C CA . LYS A 1 85 ? 15.567 -11.108 -8.767 1.00 80.12 85 LYS A CA 1
ATOM 708 C C . LYS A 1 85 ? 15.043 -10.372 -7.532 1.00 80.12 85 LYS A C 1
ATOM 710 O O . LYS A 1 85 ? 15.053 -10.952 -6.448 1.00 80.12 85 LYS A O 1
ATOM 715 N N . SER A 1 86 ? 14.489 -9.169 -7.695 1.00 85.44 86 SER A N 1
ATOM 716 C CA . SER A 1 86 ? 13.896 -8.401 -6.591 1.00 85.44 86 SER A CA 1
ATOM 717 C C . SER A 1 86 ? 12.724 -9.135 -5.929 1.00 85.44 86 SER A C 1
ATOM 719 O O . SER A 1 86 ? 12.596 -9.132 -4.707 1.00 85.44 86 SER A O 1
ATOM 721 N N . VAL A 1 87 ? 11.881 -9.824 -6.706 1.00 84.69 87 VAL A N 1
ATOM 722 C CA . VAL A 1 87 ? 10.773 -10.628 -6.159 1.00 84.69 87 VAL A CA 1
ATOM 723 C C . VAL A 1 87 ? 11.287 -11.822 -5.351 1.00 84.69 87 VAL A C 1
ATOM 725 O O . VAL A 1 87 ? 10.749 -12.125 -4.283 1.00 84.69 87 VAL A O 1
ATOM 728 N N . MET A 1 88 ? 12.307 -12.524 -5.851 1.00 82.81 88 MET A N 1
ATOM 729 C CA . MET A 1 88 ? 12.927 -13.640 -5.128 1.00 82.81 88 MET A CA 1
ATOM 730 C C . MET A 1 88 ? 13.571 -13.163 -3.829 1.00 82.81 88 MET A C 1
ATOM 732 O O . MET A 1 88 ? 13.400 -13.791 -2.783 1.00 82.81 88 MET A O 1
ATOM 736 N N . GLU A 1 89 ? 14.258 -12.026 -3.881 1.00 87.31 89 GLU A N 1
ATOM 737 C CA . GLU A 1 89 ? 14.857 -11.407 -2.712 1.00 87.31 89 GLU A CA 1
ATOM 738 C C . GLU A 1 89 ? 13.800 -10.996 -1.678 1.00 87.31 89 GLU A C 1
ATOM 740 O O . GLU A 1 89 ? 13.950 -11.333 -0.503 1.00 87.31 89 GLU A O 1
ATOM 745 N N . TRP A 1 90 ? 12.691 -10.376 -2.101 1.00 90.69 90 TRP A N 1
ATOM 746 C CA . TRP A 1 90 ? 11.565 -10.057 -1.219 1.00 90.69 90 TRP A CA 1
ATOM 747 C C . TRP A 1 90 ? 11.033 -11.302 -0.511 1.00 90.69 90 TRP A C 1
ATOM 749 O O . TRP A 1 90 ? 10.916 -11.319 0.712 1.00 90.69 90 TRP A O 1
ATOM 759 N N . LYS A 1 91 ? 10.747 -12.374 -1.261 1.00 88.00 91 LYS A N 1
ATOM 760 C CA . LYS A 1 91 ? 10.231 -13.629 -0.689 1.00 88.00 91 LYS A CA 1
ATOM 761 C C . LYS A 1 91 ? 11.202 -14.248 0.313 1.00 88.00 91 LYS A C 1
ATOM 763 O O . LYS A 1 91 ? 10.763 -14.790 1.323 1.00 88.00 91 LYS A O 1
ATOM 768 N N . ARG A 1 92 ? 12.505 -14.162 0.042 1.00 89.94 92 ARG A N 1
ATOM 769 C CA . ARG A 1 92 ? 13.555 -14.674 0.928 1.00 89.94 92 ARG A CA 1
ATOM 770 C C . ARG A 1 92 ? 13.685 -13.840 2.202 1.00 89.94 92 ARG A C 1
ATOM 772 O O . ARG A 1 92 ? 13.827 -14.400 3.284 1.00 89.94 92 ARG A O 1
ATOM 779 N N . LEU A 1 93 ? 13.669 -12.515 2.080 1.00 92.31 93 LEU A N 1
ATOM 780 C CA . LEU A 1 93 ? 13.962 -11.599 3.182 1.00 92.31 93 LEU A CA 1
ATOM 781 C C . LEU A 1 93 ? 12.732 -11.198 4.002 1.00 92.31 93 LEU A C 1
ATOM 783 O O . LEU A 1 93 ? 12.874 -10.888 5.181 1.00 92.31 93 LEU A O 1
ATOM 787 N N . LEU A 1 94 ? 11.534 -11.212 3.431 1.00 93.81 94 LEU A N 1
ATOM 788 C CA . LEU A 1 94 ? 10.282 -10.868 4.107 1.00 93.81 94 LEU A CA 1
ATOM 789 C C . LEU A 1 94 ? 9.208 -11.944 3.856 1.00 93.81 94 LEU A C 1
ATOM 791 O O . LEU A 1 94 ? 8.128 -11.637 3.353 1.00 93.81 94 LEU A O 1
ATOM 795 N N . PRO A 1 95 ? 9.441 -13.214 4.244 1.00 91.50 95 PRO A N 1
ATOM 796 C CA . PRO A 1 95 ? 8.547 -14.328 3.904 1.00 91.50 95 PRO A CA 1
ATOM 797 C C . PRO A 1 95 ? 7.134 -14.208 4.501 1.00 91.50 95 PRO A C 1
ATOM 799 O O . PRO A 1 95 ? 6.206 -14.856 4.028 1.00 91.50 95 PRO A O 1
ATOM 802 N N . ARG A 1 96 ? 6.961 -13.383 5.542 1.00 90.88 96 AR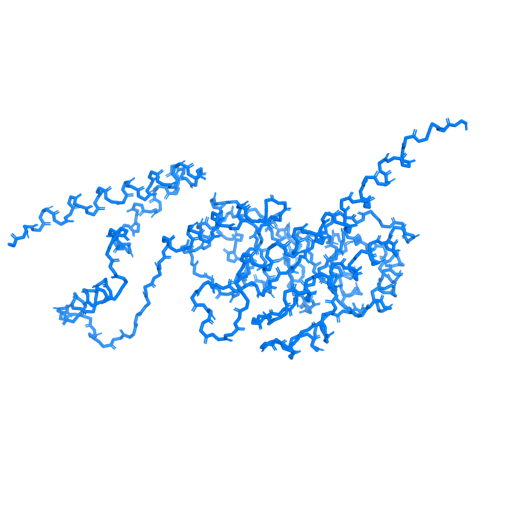G A N 1
ATOM 803 C CA . ARG A 1 96 ? 5.673 -13.128 6.211 1.00 90.88 96 ARG A CA 1
ATOM 804 C C . ARG A 1 96 ? 4.957 -11.876 5.698 1.00 90.88 96 ARG A C 1
ATOM 806 O O . ARG A 1 96 ? 3.838 -11.618 6.128 1.00 90.88 96 ARG A O 1
ATOM 813 N N . VAL A 1 97 ? 5.592 -11.093 4.823 1.00 94.75 97 VAL A N 1
ATOM 814 C CA . VAL A 1 97 ? 5.019 -9.860 4.273 1.00 94.75 97 VAL A CA 1
ATOM 815 C C . VAL A 1 97 ? 4.598 -10.123 2.839 1.00 94.75 97 VAL A C 1
ATOM 817 O O . VAL A 1 97 ? 5.424 -10.308 1.942 1.00 94.75 97 VAL A O 1
ATOM 820 N N . TYR A 1 98 ? 3.290 -10.144 2.623 1.00 94.19 98 TYR A N 1
ATOM 821 C CA . TYR A 1 98 ? 2.733 -10.345 1.299 1.00 94.19 98 TYR A CA 1
ATOM 822 C C . TYR A 1 98 ? 2.753 -9.025 0.507 1.00 94.19 98 TYR A C 1
ATOM 824 O O . TYR A 1 98 ? 2.191 -8.036 0.976 1.00 94.19 98 TYR A O 1
ATOM 832 N N . PRO A 1 99 ? 3.390 -8.979 -0.675 1.00 94.50 99 PRO A N 1
ATOM 833 C CA . PRO A 1 99 ? 3.587 -7.728 -1.395 1.00 94.50 99 PRO A CA 1
ATOM 834 C C . PRO A 1 99 ? 2.320 -7.271 -2.133 1.00 94.50 99 PRO A C 1
ATOM 836 O O . PRO A 1 99 ? 1.734 -8.019 -2.924 1.00 94.50 99 PRO A O 1
ATOM 839 N N . TYR A 1 100 ? 1.952 -6.006 -1.922 1.00 96.69 100 TYR A N 1
ATOM 840 C CA . TYR A 1 100 ? 1.006 -5.258 -2.749 1.00 96.69 100 TYR A CA 1
ATOM 841 C C . TYR A 1 100 ? 1.790 -4.247 -3.590 1.00 96.69 100 TYR A C 1
ATOM 843 O O . TYR A 1 100 ? 2.469 -3.376 -3.053 1.00 96.69 100 TYR A O 1
ATOM 851 N N . TYR A 1 101 ? 1.748 -4.388 -4.914 1.00 95.31 101 TYR A N 1
ATOM 852 C CA . TYR A 1 101 ? 2.482 -3.497 -5.807 1.00 95.31 101 TYR A CA 1
ATOM 853 C C . TYR A 1 101 ? 1.768 -2.150 -5.934 1.00 95.31 101 TYR A C 1
ATOM 855 O O . TYR A 1 101 ? 0.604 -2.111 -6.335 1.00 95.31 101 TYR A O 1
ATOM 863 N N . ALA A 1 102 ? 2.474 -1.058 -5.639 1.00 95.50 102 ALA A N 1
ATOM 864 C CA . ALA A 1 102 ? 1.977 0.301 -5.825 1.00 95.50 102 ALA A CA 1
ATOM 865 C C . ALA A 1 102 ? 1.900 0.639 -7.320 1.00 95.50 102 ALA A C 1
ATOM 867 O O . ALA A 1 102 ? 2.909 0.958 -7.950 1.00 95.50 102 ALA A O 1
ATOM 868 N N . VAL A 1 103 ? 0.693 0.589 -7.887 1.00 95.88 103 VAL A N 1
ATOM 869 C CA . VAL A 1 103 ? 0.458 0.709 -9.338 1.00 95.88 103 VAL A CA 1
ATOM 870 C C . VAL A 1 103 ? 0.972 2.038 -9.898 1.00 95.88 103 VAL A C 1
ATOM 872 O O . VAL A 1 103 ? 1.550 2.068 -10.984 1.00 95.88 103 VAL A O 1
ATOM 875 N N . LYS A 1 104 ? 0.851 3.117 -9.119 1.00 93.88 104 LYS A N 1
ATOM 876 C CA . LYS A 1 104 ? 1.378 4.454 -9.431 1.00 93.88 104 LYS A CA 1
ATOM 877 C C . LYS A 1 104 ? 2.887 4.505 -9.709 1.00 93.88 104 LYS A C 1
ATOM 879 O O . LYS A 1 104 ? 3.343 5.464 -10.320 1.00 93.88 104 LYS A O 1
ATOM 884 N N . ALA A 1 105 ? 3.669 3.527 -9.235 1.00 91.62 105 ALA A N 1
ATOM 885 C CA . ALA A 1 105 ? 5.121 3.519 -9.418 1.00 91.62 105 ALA A CA 1
ATOM 886 C C . ALA A 1 105 ? 5.509 3.221 -10.873 1.00 91.62 105 ALA A C 1
ATOM 888 O O . ALA A 1 105 ? 6.393 3.871 -11.422 1.00 91.62 105 ALA A O 1
ATOM 889 N N . ASN A 1 106 ? 4.847 2.244 -11.493 1.00 91.81 106 ASN A N 1
ATOM 890 C CA . ASN A 1 106 ? 4.943 1.963 -12.919 1.00 91.81 106 ASN A CA 1
ATOM 891 C C . ASN A 1 106 ? 3.704 1.153 -13.365 1.00 91.81 106 ASN A C 1
ATOM 893 O O . ASN A 1 106 ? 3.641 -0.057 -13.127 1.00 91.81 106 ASN A O 1
ATOM 897 N N . PRO A 1 107 ? 2.715 1.786 -14.025 1.00 90.31 107 PRO A N 1
ATOM 898 C CA . PRO A 1 107 ? 1.488 1.119 -14.457 1.00 90.31 107 PRO A CA 1
ATOM 899 C C . PRO A 1 107 ? 1.662 0.284 -15.739 1.00 90.31 107 PRO A C 1
ATOM 901 O O . PRO A 1 107 ? 0.660 -0.106 -16.348 1.00 90.31 107 PRO A O 1
ATOM 904 N N . ASP A 1 108 ? 2.900 0.006 -16.171 1.00 88.00 108 ASP A N 1
ATOM 905 C CA . ASP A 1 108 ? 3.173 -0.732 -17.402 1.00 88.00 108 ASP A CA 1
ATOM 906 C C . ASP A 1 108 ? 2.385 -2.061 -17.459 1.00 88.00 108 ASP A C 1
ATOM 908 O O . ASP A 1 108 ? 2.444 -2.887 -16.534 1.00 88.00 108 ASP A O 1
ATOM 912 N N . PRO A 1 109 ? 1.620 -2.312 -18.539 1.00 80.69 109 PRO A N 1
ATOM 913 C CA . PRO A 1 109 ? 0.772 -3.487 -18.619 1.00 80.69 109 PRO A CA 1
ATOM 914 C C . PRO A 1 109 ? 1.502 -4.824 -18.526 1.00 80.69 109 PRO A C 1
ATOM 916 O O . PRO A 1 109 ? 0.906 -5.768 -18.001 1.00 80.69 109 PRO A O 1
ATOM 919 N N . VAL A 1 110 ? 2.738 -4.913 -19.025 1.00 78.25 110 VAL A N 1
ATOM 920 C CA . VAL A 1 110 ? 3.565 -6.122 -18.953 1.00 78.25 110 VAL A CA 1
ATOM 921 C C . VAL A 1 110 ? 3.942 -6.383 -17.500 1.00 78.25 110 VAL A C 1
ATOM 923 O O . VAL A 1 110 ? 3.721 -7.490 -17.006 1.00 78.25 110 VAL A O 1
ATOM 926 N N . LEU A 1 111 ? 4.409 -5.358 -16.783 1.00 82.94 111 LEU A N 1
ATOM 927 C CA . LEU A 1 111 ? 4.752 -5.476 -15.366 1.00 82.94 111 LEU A CA 1
ATOM 928 C C . LEU A 1 111 ? 3.546 -5.921 -14.530 1.00 82.94 111 LEU A C 1
ATOM 930 O O . LEU A 1 111 ? 3.636 -6.870 -13.752 1.00 82.94 111 LEU A O 1
ATOM 934 N N . LEU A 1 112 ? 2.381 -5.303 -14.734 1.00 84.06 112 LEU A N 1
ATOM 935 C CA . LEU A 1 112 ? 1.170 -5.656 -13.988 1.00 84.06 112 LEU A CA 1
ATOM 936 C C . LEU A 1 112 ? 0.707 -7.097 -14.250 1.00 84.06 112 LEU A C 1
ATOM 938 O O . LEU A 1 112 ? 0.240 -7.758 -13.319 1.00 84.06 112 LEU A O 1
ATOM 942 N N . GLN A 1 113 ? 0.867 -7.604 -15.479 1.00 77.00 113 GLN A N 1
ATOM 943 C CA . GLN A 1 113 ? 0.601 -9.011 -15.804 1.00 77.00 113 GLN A CA 1
ATOM 944 C C . GLN A 1 113 ? 1.579 -9.954 -15.094 1.00 77.00 113 GLN A C 1
ATOM 946 O O . GLN A 1 113 ? 1.167 -11.007 -14.603 1.00 77.00 113 GLN A O 1
ATOM 951 N N . PHE A 1 114 ? 2.855 -9.577 -14.981 1.00 77.56 114 PHE A N 1
ATOM 952 C CA . PHE A 1 114 ? 3.817 -10.331 -14.179 1.00 77.56 114 PHE A CA 1
ATOM 953 C C . PHE A 1 114 ? 3.403 -10.407 -12.709 1.00 77.56 114 PHE A C 1
ATOM 955 O O . PHE A 1 114 ? 3.346 -11.503 -12.144 1.00 77.56 114 PHE A O 1
ATOM 962 N N . MET A 1 115 ? 3.023 -9.274 -12.117 1.00 83.69 115 MET A N 1
ATOM 963 C CA . MET A 1 115 ? 2.524 -9.197 -10.737 1.00 83.69 115 MET A CA 1
ATOM 964 C C . MET A 1 115 ? 1.311 -10.111 -10.516 1.00 83.69 115 MET A C 1
ATOM 966 O O . MET A 1 115 ? 1.259 -10.851 -9.532 1.00 83.69 115 MET A O 1
ATOM 970 N N . THR A 1 116 ? 0.368 -10.136 -11.469 1.00 80.69 116 THR A N 1
ATOM 971 C CA . THR A 1 116 ? -0.828 -10.998 -11.417 1.00 80.69 116 THR A CA 1
ATOM 972 C C . THR A 1 116 ? -0.438 -12.457 -11.219 1.00 80.69 116 THR A C 1
ATOM 974 O O . THR A 1 116 ? -0.983 -13.167 -10.367 1.00 80.69 116 THR A O 1
ATOM 977 N N . LYS A 1 117 ? 0.515 -12.914 -12.034 1.00 75.44 117 LYS A N 1
ATOM 978 C CA . LYS A 1 117 ? 0.940 -14.312 -12.100 1.00 75.44 117 LYS A CA 1
ATOM 979 C C . LYS A 1 117 ? 1.819 -1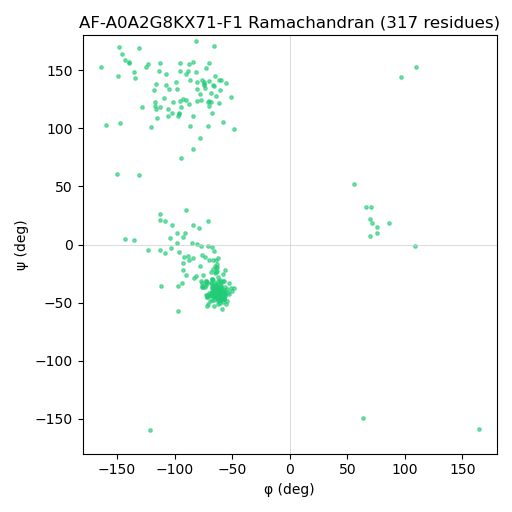4.706 -10.925 1.00 75.44 117 LYS A C 1
ATOM 981 O O . LYS A 1 117 ? 1.691 -15.818 -10.423 1.00 75.44 117 LYS A O 1
ATOM 986 N N . LEU A 1 118 ? 2.615 -13.771 -10.417 1.00 78.50 118 LEU A N 1
ATOM 987 C CA . LEU A 1 118 ? 3.341 -13.919 -9.157 1.00 78.50 118 LEU A CA 1
ATOM 988 C C . LEU A 1 118 ? 2.428 -13.878 -7.926 1.00 78.50 118 LEU A C 1
ATOM 990 O O . LEU A 1 118 ? 2.918 -14.068 -6.812 1.00 78.50 118 LEU A O 1
ATOM 994 N N . LYS A 1 119 ? 1.116 -13.684 -8.132 1.00 84.12 119 LYS A N 1
ATOM 995 C CA . LYS A 1 119 ? 0.101 -13.540 -7.091 1.00 84.12 119 LYS A CA 1
ATOM 996 C C . LYS A 1 119 ? 0.480 -12.411 -6.141 1.00 84.12 119 LYS A C 1
ATOM 998 O O . LYS A 1 119 ? 0.526 -12.645 -4.944 1.00 84.12 119 LYS A O 1
ATOM 1003 N N . PHE A 1 120 ? 0.783 -11.229 -6.660 1.00 90.69 120 PHE A N 1
ATOM 1004 C CA . PHE A 1 120 ? 0.898 -10.018 -5.850 1.00 90.69 120 PHE A CA 1
ATOM 1005 C C . PHE A 1 120 ? -0.491 -9.409 -5.637 1.00 90.69 120 PHE A C 1
ATOM 1007 O O . PHE A 1 120 ? -1.421 -9.667 -6.413 1.00 90.69 120 PHE A O 1
ATOM 1014 N N . GLY A 1 121 ? -0.619 -8.614 -4.579 1.00 95.56 121 GLY A N 1
ATOM 1015 C CA . GLY A 1 121 ? -1.702 -7.649 -4.452 1.00 95.56 121 GLY A CA 1
ATOM 1016 C C . GLY A 1 121 ? -1.409 -6.367 -5.233 1.00 95.56 121 GLY A C 1
ATOM 1017 O O . GLY A 1 121 ? -0.314 -6.185 -5.771 1.00 95.56 121 GLY A O 1
ATOM 1018 N N . TYR A 1 122 ? -2.377 -5.461 -5.263 1.00 97.31 122 TYR A N 1
ATOM 1019 C CA . TYR A 1 122 ? -2.281 -4.162 -5.919 1.00 97.31 122 TYR A CA 1
ATOM 1020 C C . TYR A 1 122 ? -2.675 -3.054 -4.946 1.00 97.31 122 TYR A C 1
ATOM 1022 O O . TYR A 1 122 ? -3.813 -3.012 -4.478 1.00 97.31 122 TYR A O 1
ATOM 1030 N N . ASP A 1 123 ? -1.737 -2.159 -4.660 1.00 97.69 123 ASP A N 1
ATOM 1031 C CA . ASP A 1 123 ? -2.023 -0.872 -4.031 1.00 97.69 123 ASP A CA 1
ATOM 1032 C C . ASP A 1 123 ? -2.432 0.104 -5.144 1.00 97.69 123 ASP A C 1
ATOM 1034 O O . ASP A 1 123 ? -1.624 0.460 -6.010 1.00 97.69 123 ASP A O 1
ATOM 1038 N N . CYS A 1 124 ? -3.714 0.473 -5.143 1.00 98.00 124 CYS A N 1
ATOM 1039 C CA . CYS A 1 124 ? -4.284 1.451 -6.061 1.00 98.00 124 CYS A CA 1
ATOM 1040 C C . CYS A 1 124 ? -4.594 2.753 -5.313 1.00 98.00 124 CYS A C 1
ATOM 1042 O O . CYS A 1 124 ? -5.196 2.741 -4.243 1.00 98.00 124 CYS A O 1
ATOM 1044 N N . ALA A 1 125 ? -4.273 3.889 -5.924 1.00 96.50 125 ALA A N 1
ATOM 1045 C CA . ALA A 1 125 ? -4.529 5.235 -5.425 1.00 96.50 125 ALA A CA 1
ATOM 1046 C C . ALA A 1 125 ? -5.632 5.980 -6.205 1.00 96.50 125 ALA A C 1
ATOM 1048 O O . ALA A 1 125 ? -6.067 7.060 -5.785 1.00 96.50 125 ALA A O 1
ATOM 1049 N N . SER A 1 126 ? -6.125 5.419 -7.317 1.00 97.25 126 SER A N 1
ATOM 1050 C CA . SER A 1 126 ? -7.175 6.036 -8.137 1.00 97.25 126 SER A CA 1
ATOM 1051 C C . SER A 1 126 ? -8.168 5.032 -8.730 1.00 97.25 126 SER A C 1
ATOM 1053 O O . SER A 1 126 ? -7.861 3.857 -8.925 1.00 97.25 126 SER A O 1
ATOM 1055 N N . MET A 1 127 ? -9.355 5.527 -9.100 1.00 97.19 127 MET A N 1
ATOM 1056 C CA . MET A 1 127 ? -10.358 4.750 -9.838 1.00 97.19 127 MET A CA 1
ATOM 1057 C C . MET A 1 127 ? -9.800 4.182 -11.155 1.00 97.19 127 MET A C 1
ATOM 1059 O O . MET A 1 127 ? -10.142 3.063 -11.530 1.00 97.19 127 MET A O 1
ATOM 1063 N N . ASN A 1 128 ? -8.930 4.925 -11.849 1.00 96.75 128 ASN A N 1
ATOM 1064 C CA . ASN A 1 128 ? -8.332 4.484 -13.112 1.00 96.75 128 ASN A CA 1
ATOM 1065 C C . ASN A 1 128 ? -7.376 3.303 -12.913 1.00 96.75 128 ASN A C 1
ATOM 1067 O O . ASN A 1 128 ? -7.372 2.378 -13.722 1.00 96.75 128 ASN A O 1
ATOM 1071 N N . GLU A 1 129 ? -6.621 3.287 -11.816 1.00 97.25 129 GLU A N 1
ATOM 1072 C CA . GLU A 1 129 ? -5.782 2.141 -11.463 1.00 97.25 129 GLU A CA 1
ATOM 1073 C C . GLU A 1 129 ? -6.641 0.915 -11.133 1.00 97.25 129 GLU A C 1
ATOM 1075 O O . GLU A 1 129 ? -6.391 -0.163 -11.672 1.00 97.25 129 GLU A O 1
ATOM 1080 N N . ILE A 1 130 ? -7.723 1.083 -10.361 1.00 97.62 130 ILE A N 1
ATOM 1081 C CA . ILE A 1 130 ? -8.674 -0.006 -10.076 1.00 97.62 130 ILE A CA 1
ATOM 1082 C C . ILE A 1 130 ? -9.276 -0.551 -11.381 1.00 97.62 130 ILE A C 1
ATOM 1084 O O . ILE A 1 130 ? -9.296 -1.767 -11.583 1.00 97.62 130 ILE A O 1
ATOM 1088 N N . LYS A 1 131 ? -9.715 0.322 -12.299 1.00 95.94 131 LYS A N 1
ATOM 1089 C CA . LYS A 1 131 ? -10.203 -0.053 -13.642 1.00 95.94 131 LYS A CA 1
ATOM 1090 C C . LYS A 1 131 ? -9.158 -0.827 -14.436 1.00 95.94 131 LYS A C 1
ATOM 1092 O O . LYS A 1 131 ? -9.476 -1.846 -15.036 1.00 95.94 131 LYS A O 1
ATOM 1097 N N . MET A 1 132 ? -7.907 -0.378 -14.419 1.00 92.31 132 MET A N 1
ATOM 1098 C CA . MET A 1 132 ? -6.822 -1.038 -15.140 1.00 92.31 132 MET A CA 1
ATOM 1099 C C . MET A 1 132 ? -6.533 -2.445 -14.600 1.00 92.31 132 MET A C 1
ATOM 1101 O O . MET A 1 132 ? -6.243 -3.351 -15.385 1.00 92.31 132 MET A O 1
ATOM 1105 N N . ILE A 1 133 ? -6.595 -2.644 -13.280 1.00 93.88 133 ILE A N 1
ATOM 1106 C CA . ILE A 1 133 ? -6.388 -3.961 -12.668 1.00 93.88 133 ILE A CA 1
ATOM 1107 C C . ILE A 1 133 ? -7.582 -4.877 -12.950 1.00 93.88 133 ILE A C 1
ATOM 1109 O O . ILE A 1 133 ? -7.401 -5.967 -13.498 1.00 93.88 133 ILE A O 1
ATOM 1113 N N . THR A 1 134 ? -8.796 -4.422 -12.635 1.00 92.56 134 THR A N 1
ATOM 1114 C CA . THR A 1 134 ? -10.036 -5.203 -12.801 1.00 92.56 134 THR A CA 1
ATOM 1115 C C . THR A 1 134 ? -10.347 -5.512 -14.267 1.00 92.56 134 THR A C 1
ATOM 1117 O O . THR A 1 134 ? -10.683 -6.648 -14.589 1.00 92.56 134 THR A O 1
ATOM 1120 N N . GLY A 1 135 ? -10.123 -4.566 -15.184 1.00 88.06 135 GLY A N 1
ATOM 1121 C CA . GLY A 1 135 ? -10.316 -4.745 -16.628 1.00 88.06 135 GLY A CA 1
ATOM 1122 C C . GLY A 1 135 ? -9.405 -5.805 -17.262 1.00 88.06 135 GLY A C 1
ATOM 1123 O O . GLY A 1 135 ? -9.694 -6.297 -18.347 1.00 88.06 135 GLY A O 1
ATOM 1124 N N . LYS A 1 136 ? -8.331 -6.214 -16.573 1.00 80.06 136 LYS A N 1
ATOM 1125 C CA . LYS A 1 136 ? -7.462 -7.338 -16.972 1.00 80.06 136 LYS A CA 1
ATOM 1126 C C . LYS A 1 136 ? -7.904 -8.684 -16.376 1.00 80.06 136 LYS A C 1
ATOM 1128 O O . LYS A 1 136 ? -7.153 -9.654 -16.446 1.00 80.06 136 LYS A O 1
ATOM 1133 N N . GLY A 1 137 ? -9.088 -8.744 -15.762 1.00 82.88 137 GLY A N 1
ATOM 1134 C CA . GLY A 1 137 ? -9.636 -9.945 -15.127 1.00 82.88 137 GLY A CA 1
ATOM 1135 C C . GLY A 1 137 ? -8.997 -10.289 -13.778 1.00 82.88 137 GLY A C 1
ATOM 1136 O O . GLY A 1 137 ? -9.144 -11.413 -13.299 1.00 82.88 137 GLY A O 1
ATOM 1137 N N . ASN A 1 138 ? -8.260 -9.357 -13.162 1.00 86.62 138 ASN A N 1
ATOM 1138 C CA . ASN A 1 138 ? -7.704 -9.577 -11.829 1.00 86.62 138 ASN A CA 1
ATOM 1139 C C . ASN A 1 138 ? -8.792 -9.478 -10.758 1.00 86.62 138 ASN A C 1
ATOM 1141 O O . ASN A 1 138 ? -9.626 -8.573 -10.826 1.00 86.62 138 ASN A O 1
ATOM 1145 N N . PRO A 1 139 ? -8.758 -10.351 -9.735 1.00 89.00 139 PRO A N 1
ATOM 1146 C CA . PRO A 1 139 ? -9.762 -10.325 -8.690 1.00 89.00 139 PRO A CA 1
ATOM 1147 C C . PRO A 1 139 ? -9.621 -9.046 -7.844 1.00 89.00 139 PRO A C 1
ATOM 1149 O O . PRO A 1 139 ? -8.527 -8.760 -7.344 1.00 89.00 139 PRO A O 1
ATOM 1152 N N . PRO A 1 140 ? -10.719 -8.307 -7.614 1.00 92.44 140 PRO A N 1
ATOM 1153 C CA . PRO A 1 140 ? -10.720 -7.072 -6.827 1.00 92.44 140 PRO A CA 1
ATOM 1154 C C . PRO A 1 140 ? -10.368 -7.318 -5.350 1.00 92.44 140 PRO A C 1
ATOM 1156 O O . PRO A 1 140 ? -9.903 -6.419 -4.657 1.00 92.44 140 PRO A O 1
ATOM 1159 N N . THR A 1 141 ? -10.485 -8.564 -4.878 1.00 92.25 141 THR A N 1
ATOM 1160 C CA . THR A 1 141 ? -10.065 -8.999 -3.535 1.00 92.25 141 THR A CA 1
ATOM 1161 C C . THR A 1 141 ? -8.559 -8.893 -3.293 1.00 92.25 141 THR A C 1
ATOM 1163 O O . THR A 1 141 ? -8.125 -8.991 -2.148 1.00 92.25 141 THR A O 1
ATOM 1166 N N . ARG A 1 142 ? -7.761 -8.690 -4.349 1.00 93.19 142 ARG A N 1
ATOM 1167 C CA . ARG A 1 142 ? -6.319 -8.418 -4.274 1.00 93.19 142 ARG A CA 1
ATOM 1168 C C . ARG A 1 142 ? -5.983 -6.931 -4.362 1.00 93.19 142 ARG A C 1
ATOM 1170 O O . ARG A 1 142 ? -4.816 -6.598 -4.532 1.00 93.19 142 ARG A O 1
ATOM 1177 N N . ILE A 1 143 ? -6.975 -6.048 -4.293 1.00 97.56 143 ILE A N 1
ATOM 1178 C CA . ILE A 1 143 ? -6.78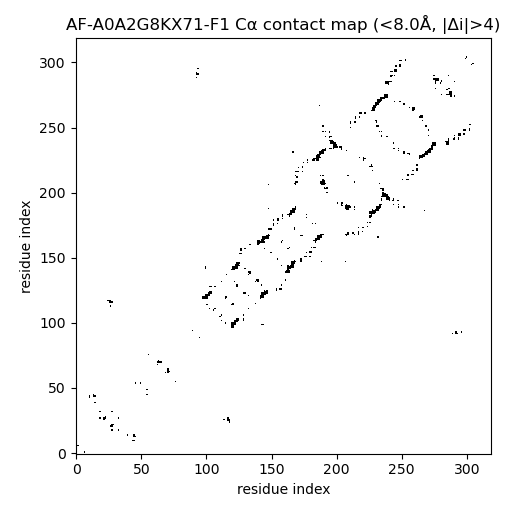0 -4.600 -4.335 1.00 97.56 143 ILE A CA 1
ATOM 1179 C C . ILE A 1 143 ? -6.957 -4.027 -2.927 1.00 97.56 143 ILE A C 1
ATOM 1181 O O . ILE A 1 143 ? -7.934 -4.334 -2.242 1.00 97.56 143 ILE A O 1
ATOM 1185 N N . ILE A 1 144 ? -6.030 -3.157 -2.528 1.00 98.06 144 ILE A N 1
ATOM 1186 C CA . ILE A 1 144 ? -6.229 -2.200 -1.438 1.00 98.06 144 ILE A CA 1
ATOM 1187 C C . ILE A 1 144 ? -6.317 -0.815 -2.081 1.00 98.06 144 ILE A C 1
ATOM 1189 O O . ILE A 1 144 ? -5.435 -0.429 -2.850 1.00 98.06 144 ILE A O 1
ATOM 1193 N N . TYR A 1 145 ? -7.387 -0.071 -1.790 1.00 98.31 145 TYR A N 1
ATOM 1194 C CA . TYR A 1 145 ? -7.509 1.324 -2.207 1.00 98.31 145 TYR A CA 1
ATOM 1195 C C . TYR A 1 145 ? -6.783 2.218 -1.186 1.00 98.31 145 TYR A C 1
ATOM 1197 O O . TYR A 1 145 ? -7.400 2.755 -0.267 1.00 98.31 145 TYR A O 1
ATOM 1205 N N . ALA A 1 146 ? -5.459 2.358 -1.312 1.00 96.75 146 ALA A N 1
ATOM 1206 C CA . ALA A 1 146 ? -4.616 2.997 -0.295 1.00 96.75 146 ALA A CA 1
ATOM 1207 C C . ALA A 1 146 ? -4.434 4.520 -0.475 1.00 96.75 146 ALA A C 1
ATOM 1209 O O . ALA A 1 146 ? -3.421 5.099 -0.069 1.00 96.75 146 ALA A O 1
ATOM 1210 N N . ASN A 1 147 ? -5.423 5.206 -1.052 1.00 95.75 147 ASN A N 1
ATOM 1211 C CA . ASN A 1 147 ? -5.501 6.666 -0.999 1.00 95.75 147 ASN A CA 1
ATOM 1212 C C . ASN A 1 147 ? -6.359 7.073 0.200 1.00 95.75 147 ASN A C 1
ATOM 1214 O O . ASN A 1 147 ? -7.508 6.649 0.289 1.00 95.75 147 ASN A O 1
ATOM 1218 N N . THR A 1 148 ? -5.843 7.910 1.099 1.00 93.31 148 THR A N 1
ATOM 1219 C CA . THR A 1 148 ? -6.606 8.322 2.281 1.00 93.31 148 THR A CA 1
ATOM 1220 C C . THR A 1 148 ? -7.648 9.393 1.991 1.00 93.31 148 THR A C 1
ATOM 1222 O O . THR A 1 148 ? -8.615 9.470 2.729 1.00 93.31 148 THR A O 1
ATOM 1225 N N . ARG A 1 149 ? -7.552 10.117 0.866 1.00 93.50 149 ARG A N 1
ATOM 1226 C CA . ARG A 1 149 ? -8.530 11.142 0.466 1.00 93.50 149 ARG A CA 1
ATOM 1227 C C . ARG A 1 149 ? -9.163 10.806 -0.873 1.00 93.50 149 ARG A C 1
ATOM 1229 O O . ARG A 1 149 ? -8.563 11.008 -1.934 1.00 93.50 149 ARG A O 1
ATOM 1236 N N . LYS A 1 150 ? -10.385 10.279 -0.833 1.00 96.12 150 LYS A N 1
ATOM 1237 C CA . LYS A 1 150 ? -11.068 9.732 -2.010 1.00 96.12 150 LYS A CA 1
ATOM 1238 C C . LYS A 1 150 ? -12.293 10.568 -2.368 1.00 96.12 150 LYS A C 1
ATOM 1240 O O . LYS A 1 150 ? -12.952 11.166 -1.515 1.00 96.12 150 LYS A O 1
ATOM 1245 N N . GLN A 1 151 ? -12.604 10.612 -3.663 1.00 97.44 151 GLN A N 1
ATOM 1246 C CA . GLN A 1 151 ? -13.863 11.183 -4.136 1.00 97.44 151 GLN A CA 1
ATOM 1247 C C . GLN A 1 151 ? -15.008 10.190 -3.867 1.00 97.44 151 GLN A C 1
ATOM 1249 O O . GLN A 1 151 ? -14.815 8.992 -4.094 1.00 97.44 151 GLN A O 1
ATOM 1254 N N . PRO A 1 152 ? -16.208 10.650 -3.462 1.00 97.94 152 PRO A N 1
ATOM 1255 C CA . PRO A 1 152 ? -17.353 9.769 -3.217 1.00 97.94 152 PRO A CA 1
ATOM 1256 C C . PRO A 1 152 ? -17.704 8.854 -4.402 1.00 97.94 152 PRO A C 1
ATOM 1258 O O . PRO A 1 152 ? -17.969 7.670 -4.220 1.00 97.94 152 PRO A O 1
ATOM 1261 N N . SER A 1 153 ? -17.642 9.371 -5.634 1.00 98.06 153 SER A N 1
ATOM 1262 C CA . SER A 1 153 ? -17.865 8.586 -6.859 1.00 98.06 153 SER A CA 1
ATOM 1263 C C . SER A 1 153 ? -16.850 7.449 -7.027 1.00 98.06 153 SER A C 1
ATOM 1265 O O . SER A 1 153 ? -17.215 6.355 -7.451 1.00 98.06 153 SER A O 1
ATOM 1267 N N . HIS A 1 154 ? -15.587 7.686 -6.664 1.00 98.19 154 HIS A N 1
ATOM 1268 C CA . HIS A 1 154 ? -14.514 6.696 -6.762 1.00 98.19 154 HIS A CA 1
ATOM 1269 C C . HIS A 1 154 ? -14.633 5.618 -5.684 1.00 98.19 154 HIS A C 1
ATOM 1271 O O . HIS A 1 154 ? -14.365 4.454 -5.973 1.00 98.19 154 HIS A O 1
ATOM 1277 N N . LEU A 1 155 ? -15.063 5.991 -4.474 1.00 98.06 155 LEU A N 1
ATOM 1278 C CA . LEU A 1 155 ? -15.403 5.046 -3.408 1.00 98.06 155 LEU A CA 1
ATOM 1279 C C . LEU A 1 155 ? -16.517 4.102 -3.862 1.00 98.06 155 LEU A C 1
ATOM 1281 O O . LEU A 1 155 ? -16.308 2.891 -3.895 1.00 98.06 155 LEU A O 1
ATOM 1285 N N . ARG A 1 156 ? -17.655 4.654 -4.309 1.00 98.19 156 ARG A N 1
ATOM 1286 C CA . ARG A 1 156 ? -18.790 3.855 -4.800 1.00 98.19 156 ARG A CA 1
ATOM 1287 C C . ARG A 1 156 ? -18.382 2.920 -5.932 1.00 98.19 156 ARG A C 1
ATOM 1289 O O . ARG A 1 156 ? -18.767 1.756 -5.932 1.00 98.19 156 ARG A O 1
ATOM 1296 N N . TYR A 1 157 ? -17.558 3.399 -6.867 1.00 98.19 157 TYR A N 1
ATOM 1297 C CA . TYR A 1 157 ? -17.015 2.541 -7.916 1.00 98.19 157 TYR A CA 1
ATOM 1298 C C . TYR A 1 157 ? -16.175 1.393 -7.337 1.00 98.19 157 TYR A C 1
ATOM 1300 O O . TYR A 1 157 ? -16.403 0.240 -7.697 1.00 98.19 157 TYR A O 1
ATOM 1308 N N . ALA A 1 158 ? -15.228 1.688 -6.439 1.00 97.94 158 ALA A N 1
ATOM 1309 C CA . ALA A 1 158 ? -14.353 0.684 -5.838 1.00 97.94 158 ALA A CA 1
ATOM 1310 C C . ALA A 1 158 ? -15.154 -0.420 -5.125 1.00 97.94 158 ALA A C 1
ATOM 1312 O O . ALA A 1 158 ? -14.904 -1.600 -5.369 1.00 97.94 158 ALA A O 1
ATOM 1313 N N . GLU A 1 159 ? -16.151 -0.050 -4.319 1.00 97.12 159 GLU A N 1
ATOM 1314 C CA . GLU A 1 159 ? -17.038 -1.015 -3.660 1.00 97.12 159 GLU A CA 1
ATOM 1315 C C . GLU A 1 159 ? -17.882 -1.797 -4.682 1.00 97.12 159 GLU A C 1
ATOM 1317 O O . GLU A 1 159 ? -17.952 -3.023 -4.595 1.00 97.12 159 GLU A O 1
ATOM 1322 N N . SER A 1 160 ? -18.435 -1.132 -5.709 1.00 96.81 160 SER A N 1
ATOM 1323 C CA . SER A 1 160 ? -19.268 -1.780 -6.740 1.00 96.81 160 SER A CA 1
ATOM 1324 C C . SER A 1 160 ? -18.536 -2.865 -7.533 1.00 96.81 160 SER A C 1
ATOM 1326 O O . SER A 1 160 ? -19.149 -3.842 -7.956 1.00 96.81 160 SER A O 1
ATOM 1328 N N . VAL A 1 161 ? -17.217 -2.725 -7.709 1.00 97.00 161 VAL A N 1
ATOM 1329 C CA . VAL A 1 161 ? -16.383 -3.740 -8.366 1.00 97.00 161 VAL A CA 1
ATOM 1330 C C . VAL A 1 161 ? -15.763 -4.726 -7.379 1.00 97.00 161 VAL A C 1
ATOM 1332 O O . VAL A 1 161 ? -14.951 -5.546 -7.790 1.00 97.00 161 VAL A O 1
ATOM 1335 N N . GLY A 1 162 ? -16.120 -4.669 -6.093 1.00 96.94 162 GLY A N 1
ATOM 1336 C CA . GLY A 1 162 ? -15.713 -5.633 -5.069 1.00 96.94 162 GLY A CA 1
ATOM 1337 C C . GLY A 1 162 ? -14.372 -5.350 -4.386 1.00 96.94 162 GLY A C 1
ATOM 1338 O O . GLY A 1 162 ? -13.792 -6.267 -3.796 1.00 96.94 162 GLY A O 1
ATOM 1339 N N . VAL A 1 163 ? -13.841 -4.122 -4.461 1.00 97.75 163 VAL A N 1
ATOM 1340 C CA . VAL A 1 163 ? -12.672 -3.734 -3.653 1.00 97.75 163 VAL A CA 1
ATOM 1341 C C . VAL A 1 163 ? -13.094 -3.675 -2.191 1.00 97.75 163 VAL A C 1
ATOM 1343 O O . VAL A 1 163 ? -14.014 -2.956 -1.814 1.00 97.75 163 VAL A O 1
ATOM 1346 N N . LYS A 1 164 ? -12.402 -4.449 -1.357 1.00 96.50 164 LYS A N 1
ATOM 1347 C CA . LYS A 1 164 ? -12.809 -4.693 0.030 1.00 96.50 164 LYS A CA 1
ATOM 1348 C C . LYS A 1 164 ? -12.162 -3.748 1.036 1.00 96.50 164 LYS A C 1
ATOM 1350 O O . LYS A 1 164 ? -12.778 -3.445 2.052 1.00 96.50 164 LYS A O 1
ATOM 1355 N N . TYR A 1 165 ? -10.925 -3.332 0.782 1.00 98.12 165 TYR A N 1
ATOM 1356 C CA . TYR A 1 165 ? -10.107 -2.595 1.743 1.00 98.12 165 TYR A CA 1
ATOM 1357 C C . TYR A 1 165 ? -9.784 -1.192 1.239 1.00 98.12 165 TYR A C 1
ATOM 1359 O O . TYR A 1 165 ? -9.427 -1.014 0.073 1.00 98.12 165 TYR A O 1
ATOM 1367 N N . THR A 1 166 ? -9.862 -0.212 2.134 1.00 98.31 166 THR A N 1
ATOM 1368 C CA . THR A 1 166 ? -9.442 1.169 1.882 1.00 98.31 166 THR A CA 1
ATOM 1369 C C . THR A 1 166 ? -8.729 1.753 3.095 1.00 98.31 166 THR A C 1
ATOM 1371 O O . THR A 1 166 ? -8.941 1.306 4.222 1.00 98.31 166 THR A O 1
ATOM 1374 N N . THR A 1 167 ? -7.895 2.768 2.874 1.00 98.19 167 THR A N 1
ATOM 1375 C CA . THR A 1 167 ? -7.235 3.506 3.958 1.00 98.19 167 THR A CA 1
ATOM 1376 C C . THR A 1 167 ? -7.997 4.772 4.352 1.00 98.19 167 THR A C 1
ATOM 1378 O O . THR A 1 167 ? -8.761 5.323 3.553 1.00 98.19 167 THR A O 1
ATOM 1381 N N . VAL A 1 168 ? -7.783 5.230 5.585 1.00 97.88 168 VAL A N 1
ATOM 1382 C CA . VAL A 1 168 ? -8.306 6.490 6.144 1.00 97.88 168 VAL A CA 1
ATOM 1383 C C . VAL A 1 168 ? -7.327 7.048 7.182 1.00 97.88 168 VAL A C 1
ATOM 1385 O O . VAL A 1 168 ? -6.665 6.274 7.871 1.00 97.88 168 VAL A O 1
ATOM 1388 N N . ASP A 1 169 ? -7.201 8.370 7.270 1.00 97.06 169 ASP A N 1
ATOM 1389 C CA . ASP A 1 169 ? -6.389 9.074 8.273 1.00 97.06 169 ASP A CA 1
ATOM 1390 C C . ASP A 1 169 ? -7.089 10.288 8.907 1.00 97.06 169 ASP A C 1
ATOM 1392 O O . ASP A 1 169 ? -6.475 10.960 9.729 1.00 97.06 169 ASP A O 1
ATOM 1396 N N . ASP A 1 170 ? -8.355 10.552 8.577 1.00 96.69 170 ASP A N 1
ATOM 1397 C CA . ASP A 1 170 ? -9.127 11.670 9.120 1.00 96.69 170 ASP A CA 1
ATOM 1398 C C . ASP A 1 170 ? -10.617 11.317 9.291 1.00 96.69 170 ASP A C 1
ATOM 1400 O O . ASP A 1 170 ? -11.107 10.299 8.788 1.00 96.69 170 ASP A O 1
ATOM 1404 N N . GLU A 1 171 ? -11.324 12.136 10.070 1.00 97.50 171 GLU A N 1
ATOM 1405 C CA . GLU A 1 171 ? -12.720 11.911 10.454 1.00 97.50 171 GLU A CA 1
ATOM 1406 C C . GLU A 1 171 ? -13.702 12.201 9.309 1.00 97.50 171 GLU A C 1
ATOM 1408 O O . GLU A 1 171 ? -14.664 11.451 9.111 1.00 97.50 171 GLU A O 1
ATOM 1413 N N . ASP A 1 172 ? -13.425 13.219 8.490 1.00 97.38 172 ASP A N 1
ATOM 1414 C CA . ASP A 1 172 ? -14.239 13.561 7.317 1.00 97.38 172 ASP A CA 1
ATOM 1415 C C . ASP A 1 172 ? -14.340 12.373 6.351 1.00 97.38 172 ASP A C 1
ATOM 1417 O O . ASP A 1 172 ? -15.404 12.071 5.795 1.00 97.38 172 ASP A O 1
ATOM 1421 N N . GLU A 1 173 ? -13.236 11.651 6.161 1.00 97.94 173 GLU A N 1
ATOM 1422 C CA . GLU A 1 173 ? -13.201 10.457 5.334 1.00 97.94 173 GLU A CA 1
ATOM 1423 C C . GLU A 1 173 ? -14.005 9.297 5.953 1.00 97.94 173 GLU A C 1
ATOM 1425 O O . GLU A 1 173 ? -14.634 8.545 5.203 1.00 97.94 173 GLU A O 1
ATOM 1430 N N . LEU A 1 174 ? -14.075 9.163 7.287 1.00 98.44 174 LEU A N 1
ATOM 1431 C CA . LEU A 1 174 ? -14.951 8.176 7.942 1.00 98.44 174 LEU A CA 1
ATOM 1432 C C . LEU A 1 174 ? -16.425 8.458 7.638 1.00 98.44 174 LEU A C 1
ATOM 1434 O O . LEU A 1 174 ? -17.148 7.555 7.206 1.00 98.44 174 LEU A O 1
ATOM 1438 N N . HIS A 1 175 ? -16.868 9.707 7.797 1.00 98.44 175 HIS A N 1
ATOM 1439 C CA . HIS A 1 175 ? -18.241 10.101 7.469 1.00 98.44 175 HIS A CA 1
ATOM 1440 C C . HIS A 1 175 ? -18.552 9.884 5.988 1.00 98.44 175 HIS A C 1
ATOM 1442 O O . HIS A 1 175 ? -19.601 9.334 5.637 1.00 98.44 175 HIS A O 1
ATOM 1448 N N . LYS A 1 176 ? -17.614 10.237 5.108 1.00 98.31 176 LYS A N 1
ATOM 1449 C CA . LYS A 1 176 ? -17.737 10.007 3.668 1.00 98.31 176 LYS A CA 1
ATOM 1450 C C . LYS A 1 176 ? -17.882 8.525 3.339 1.00 98.31 176 LYS A C 1
ATOM 1452 O O . LYS A 1 176 ? -18.746 8.168 2.536 1.00 98.31 176 LYS A O 1
ATOM 1457 N N . ILE A 1 177 ? -17.082 7.656 3.954 1.00 98.31 177 ILE A N 1
ATOM 1458 C CA . ILE A 1 177 ? -17.182 6.207 3.757 1.00 98.31 177 ILE A CA 1
ATOM 1459 C C . ILE A 1 177 ? -18.509 5.682 4.303 1.00 98.31 177 ILE A C 1
ATOM 1461 O O . ILE A 1 177 ? -19.186 4.936 3.601 1.00 98.31 177 ILE A O 1
ATOM 1465 N N . LYS A 1 178 ? -18.943 6.115 5.491 1.00 98.25 178 LYS A N 1
ATOM 1466 C CA . LYS A 1 178 ? -20.243 5.723 6.050 1.00 98.25 178 LYS A CA 1
ATOM 1467 C C . LYS A 1 178 ? -21.405 6.051 5.111 1.00 98.25 178 LYS A C 1
ATOM 1469 O O . LYS A 1 178 ? -22.302 5.230 4.949 1.00 98.25 178 LYS A O 1
ATOM 1474 N N . GLN A 1 179 ? -21.382 7.231 4.496 1.00 98.12 179 GLN A N 1
ATOM 1475 C CA . GLN A 1 179 ? -22.436 7.680 3.584 1.00 98.12 179 GLN A CA 1
ATOM 1476 C C . GLN A 1 179 ? -22.437 6.939 2.241 1.00 98.12 179 GLN A C 1
ATOM 1478 O O . GLN A 1 179 ? -23.492 6.793 1.632 1.00 98.12 179 GLN A O 1
ATOM 1483 N N . ASN A 1 180 ? -21.270 6.513 1.746 1.00 98.12 180 ASN A N 1
ATOM 1484 C CA . ASN A 1 180 ? -21.125 6.058 0.360 1.00 98.12 180 ASN A CA 1
ATOM 1485 C C . ASN A 1 180 ? -20.846 4.563 0.210 1.00 98.12 180 ASN A C 1
ATOM 1487 O O . ASN A 1 180 ? -21.285 3.979 -0.775 1.00 98.12 180 ASN A O 1
ATOM 1491 N N . THR A 1 181 ? -20.079 3.980 1.128 1.00 97.38 181 THR A N 1
ATOM 1492 C CA . THR A 1 181 ? -19.538 2.617 1.035 1.00 97.38 181 THR A CA 1
ATOM 1493 C C . THR A 1 181 ? -19.352 1.992 2.429 1.00 97.38 181 THR A C 1
ATOM 1495 O O . THR A 1 181 ? -18.219 1.701 2.836 1.00 97.38 181 THR A O 1
ATOM 1498 N N . PRO A 1 182 ? -20.430 1.826 3.221 1.00 96.25 182 PRO A N 1
ATOM 1499 C CA . PRO A 1 182 ? -20.340 1.410 4.624 1.00 96.25 182 PRO A CA 1
ATOM 1500 C C . PRO A 1 182 ? -19.825 -0.025 4.824 1.00 96.25 182 PRO A C 1
ATOM 1502 O O . PRO A 1 182 ? -19.479 -0.387 5.947 1.00 96.25 182 PRO A O 1
ATOM 1505 N N . ASN A 1 183 ? -19.764 -0.842 3.765 1.00 95.50 183 ASN A N 1
ATOM 1506 C CA . ASN A 1 183 ? -19.318 -2.235 3.845 1.00 95.50 183 ASN A CA 1
ATOM 1507 C C . ASN A 1 183 ? -17.811 -2.398 3.596 1.00 95.50 183 ASN A C 1
ATOM 1509 O O . ASN A 1 183 ? -17.258 -3.483 3.816 1.00 95.50 183 ASN A O 1
ATOM 1513 N N . MET A 1 184 ? -17.134 -1.342 3.134 1.00 97.12 184 MET A N 1
ATOM 1514 C CA . MET A 1 184 ? -15.683 -1.351 2.989 1.00 97.12 184 MET A CA 1
ATOM 1515 C C . MET A 1 184 ? -14.993 -1.471 4.350 1.00 97.12 184 MET A C 1
ATOM 1517 O O . MET A 1 184 ? -15.432 -0.939 5.368 1.00 97.12 184 MET A O 1
ATOM 1521 N N . ARG A 1 185 ? -13.864 -2.176 4.354 1.00 98.00 185 ARG A N 1
ATOM 1522 C CA . ARG A 1 185 ? -13.043 -2.425 5.538 1.00 98.00 185 ARG A CA 1
ATOM 1523 C C . ARG A 1 185 ? -11.886 -1.448 5.596 1.00 98.00 185 ARG A C 1
ATOM 1525 O O . ARG A 1 185 ? -11.186 -1.245 4.602 1.00 98.00 185 ARG A O 1
ATOM 1532 N N . LEU A 1 186 ? -11.672 -0.875 6.771 1.00 98.56 186 LEU A N 1
ATOM 1533 C CA . LEU A 1 186 ? -10.765 0.249 6.948 1.00 98.56 186 LEU A CA 1
ATOM 1534 C C . LEU A 1 186 ? -9.407 -0.189 7.479 1.00 98.56 186 LEU A C 1
ATOM 1536 O O . LEU A 1 186 ? -9.323 -1.022 8.386 1.00 98.56 186 LEU A O 1
ATOM 1540 N N . LEU A 1 187 ? -8.358 0.425 6.938 1.00 98.62 187 LEU A N 1
ATOM 1541 C CA . LEU A 1 187 ? -7.025 0.456 7.528 1.00 98.62 187 LEU A CA 1
ATOM 1542 C C . LEU A 1 187 ? -6.708 1.897 7.942 1.00 98.62 187 LEU A C 1
ATOM 1544 O O . LEU A 1 187 ? -6.656 2.783 7.086 1.00 98.62 187 LEU A O 1
ATOM 1548 N N . LEU A 1 188 ? -6.481 2.140 9.233 1.00 98.19 188 LEU A N 1
ATOM 1549 C CA . LEU A 1 188 ? -6.056 3.463 9.701 1.00 98.19 188 LEU A CA 1
ATOM 1550 C C . LEU A 1 188 ? -4.617 3.718 9.265 1.00 98.19 188 LEU A C 1
ATOM 1552 O O . LEU A 1 188 ? -3.731 2.921 9.570 1.00 98.19 188 LEU A O 1
ATOM 1556 N N . ARG A 1 189 ? -4.368 4.798 8.528 1.00 97.88 189 ARG A N 1
ATOM 1557 C CA . ARG A 1 189 ? -3.018 5.177 8.118 1.00 97.88 189 ARG A CA 1
ATOM 1558 C C . ARG A 1 189 ? -2.379 6.045 9.189 1.00 97.88 189 ARG A C 1
ATOM 1560 O O . ARG A 1 189 ? -2.878 7.124 9.485 1.00 97.88 189 ARG A O 1
ATOM 1567 N N . LEU A 1 190 ? -1.253 5.595 9.723 1.00 95.62 190 LEU A N 1
ATOM 1568 C CA . LEU A 1 190 ? -0.480 6.319 10.724 1.00 95.62 190 LEU A CA 1
ATOM 1569 C C . LEU A 1 190 ? 0.559 7.222 10.078 1.00 95.62 190 LEU A C 1
ATOM 1571 O O . LEU A 1 190 ? 1.145 6.887 9.040 1.00 95.62 190 LEU A O 1
ATOM 1575 N N . SER A 1 191 ? 0.810 8.352 10.729 1.00 91.94 191 SER A N 1
ATOM 1576 C CA . SER A 1 191 ? 1.920 9.223 10.382 1.00 91.94 191 SER A CA 1
ATOM 1577 C C . SER A 1 191 ? 3.237 8.616 10.856 1.00 91.94 191 SER A C 1
ATOM 1579 O O . SER A 1 191 ? 3.352 8.092 11.963 1.00 91.94 191 SER A O 1
ATOM 1581 N N . THR A 1 192 ? 4.254 8.712 10.006 1.00 85.50 192 THR A N 1
ATOM 1582 C CA . THR A 1 192 ? 5.649 8.387 10.337 1.00 85.50 192 THR A CA 1
ATOM 1583 C C . THR A 1 192 ? 6.519 9.641 10.323 1.00 85.50 192 THR A C 1
ATOM 1585 O O . THR A 1 192 ? 7.734 9.567 10.112 1.00 85.50 192 THR A O 1
ATOM 1588 N N . LEU A 1 193 ? 5.893 10.814 10.467 1.00 76.00 193 LEU A N 1
ATOM 1589 C CA . LEU A 1 193 ? 6.597 12.083 10.557 1.00 76.00 193 LEU A CA 1
ATOM 1590 C C . LEU A 1 193 ? 7.619 12.022 11.706 1.00 76.00 193 LEU A C 1
ATOM 1592 O O . LEU A 1 193 ? 7.342 11.464 12.764 1.00 76.00 193 LEU A O 1
ATOM 1596 N N . ASN A 1 194 ? 8.811 12.576 11.482 1.00 68.31 194 ASN A N 1
ATOM 1597 C CA . ASN A 1 194 ? 9.939 12.596 12.427 1.00 68.31 194 ASN A CA 1
ATOM 1598 C C . ASN A 1 194 ? 10.632 11.246 12.699 1.00 68.31 194 ASN A C 1
ATOM 1600 O O . ASN A 1 194 ? 11.512 11.178 13.556 1.00 68.31 194 ASN A O 1
ATOM 1604 N N . PHE A 1 195 ? 10.304 10.163 11.984 1.00 71.56 195 PHE A N 1
ATOM 1605 C CA . PHE A 1 195 ? 11.003 8.885 12.192 1.00 71.56 195 PHE A CA 1
ATOM 1606 C C . PHE A 1 195 ? 12.344 8.785 11.456 1.00 71.56 195 PHE A C 1
ATOM 1608 O O . PHE A 1 195 ? 13.219 8.063 11.932 1.00 71.56 195 PHE A O 1
ATOM 1615 N N . SER A 1 196 ? 12.510 9.503 10.339 1.00 61.75 196 SER A N 1
ATOM 1616 C CA . SER A 1 196 ? 13.735 9.575 9.530 1.00 61.75 196 SER A CA 1
ATOM 1617 C C . SER A 1 196 ? 13.680 10.780 8.584 1.00 61.75 196 SER A C 1
ATOM 1619 O O . SER A 1 196 ? 12.593 11.175 8.153 1.00 61.75 196 SER A O 1
ATOM 1621 N N . ALA A 1 197 ? 14.844 11.322 8.210 1.00 59.88 197 ALA A N 1
ATOM 1622 C CA . ALA A 1 197 ? 14.958 12.177 7.034 1.00 59.88 197 ALA A CA 1
ATOM 1623 C C . ALA A 1 197 ? 14.719 11.315 5.780 1.00 59.88 197 ALA A C 1
ATOM 1625 O O . ALA A 1 197 ? 15.500 10.408 5.476 1.00 59.88 197 ALA A O 1
ATOM 1626 N N . SER A 1 198 ? 13.613 11.569 5.075 1.00 59.09 198 SER A N 1
ATOM 1627 C CA . SER A 1 198 ? 13.251 10.878 3.832 1.00 59.09 198 SER A CA 1
ATOM 1628 C C . SER A 1 198 ? 13.013 11.890 2.718 1.00 59.09 198 SER A C 1
ATOM 1630 O O . SER A 1 198 ? 12.555 13.005 2.971 1.00 59.09 198 SER A O 1
ATOM 1632 N N . LEU A 1 199 ? 13.232 11.482 1.466 1.00 54.97 199 LEU A N 1
ATOM 1633 C CA . LEU A 1 199 ? 12.942 12.313 0.287 1.00 54.97 199 LEU A CA 1
ATOM 1634 C C . LEU A 1 199 ? 11.447 12.657 0.156 1.00 54.97 199 LEU A C 1
ATOM 1636 O O . LEU A 1 199 ? 11.060 13.501 -0.648 1.00 54.97 199 LEU A O 1
ATOM 1640 N N . SER A 1 200 ? 10.594 11.999 0.941 1.00 56.78 200 SER A N 1
ATOM 1641 C CA . SER A 1 200 ? 9.147 12.179 0.956 1.00 56.78 200 SER A CA 1
ATOM 1642 C C . SER A 1 200 ? 8.624 12.796 2.254 1.00 56.78 200 SER A C 1
ATOM 1644 O O . SER A 1 200 ? 7.463 12.579 2.593 1.00 56.78 200 SER A O 1
ATOM 1646 N N . GLU A 1 201 ? 9.429 13.572 2.984 1.00 56.81 201 GLU A N 1
ATOM 1647 C CA . GLU A 1 201 ? 9.001 14.228 4.230 1.00 56.81 201 GLU A CA 1
ATOM 1648 C C . GLU A 1 201 ? 7.682 15.015 4.063 1.00 56.81 201 GLU A C 1
ATOM 1650 O O . GLU A 1 201 ? 6.793 14.945 4.911 1.00 56.81 201 GLU A O 1
ATOM 1655 N N . GLY A 1 202 ? 7.485 15.668 2.910 1.00 58.12 202 GLY A N 1
ATOM 1656 C CA . GLY A 1 202 ? 6.229 16.348 2.570 1.00 58.12 202 GLY A CA 1
ATOM 1657 C C . GLY A 1 202 ? 5.003 15.423 2.466 1.00 58.12 202 GLY A C 1
ATOM 1658 O O . GLY A 1 202 ? 3.888 15.856 2.742 1.00 58.12 202 GLY A O 1
ATOM 1659 N N . MET A 1 203 ? 5.176 14.141 2.124 1.00 56.47 203 MET A N 1
ATOM 1660 C CA . MET A 1 203 ? 4.087 13.151 2.135 1.00 56.47 203 MET A CA 1
ATOM 1661 C C . MET A 1 203 ? 3.746 12.689 3.550 1.00 56.47 203 MET A C 1
ATOM 1663 O O . MET A 1 203 ? 2.568 12.499 3.837 1.00 56.47 203 MET A O 1
ATOM 1667 N N . CYS A 1 204 ? 4.739 12.560 4.434 1.00 59.38 204 CYS A N 1
ATOM 1668 C CA . CYS A 1 204 ? 4.512 12.251 5.850 1.00 59.38 204 CYS A CA 1
ATOM 1669 C C . CYS A 1 204 ? 3.813 13.405 6.589 1.00 59.38 204 CYS A C 1
ATOM 1671 O O . CYS A 1 204 ? 3.055 13.158 7.517 1.00 59.38 204 CYS A O 1
ATOM 1673 N N . LYS A 1 205 ? 4.031 14.659 6.157 1.00 60.72 205 LYS A N 1
ATOM 1674 C CA . LYS A 1 205 ? 3.279 15.834 6.642 1.00 60.72 205 LYS A CA 1
ATOM 1675 C C . LYS A 1 205 ? 1.847 15.885 6.104 1.00 60.72 205 LYS A C 1
ATOM 1677 O O . LYS A 1 205 ? 0.964 16.417 6.761 1.00 60.72 205 LYS A O 1
ATOM 1682 N N . LYS A 1 206 ? 1.617 15.368 4.894 1.00 69.88 206 LYS A N 1
ATOM 1683 C CA . LYS A 1 206 ? 0.310 15.415 4.223 1.00 69.88 206 LYS A CA 1
ATOM 1684 C C . LYS A 1 206 ? -0.644 14.299 4.659 1.00 69.88 206 LYS A C 1
ATOM 1686 O O . LYS A 1 206 ? -1.854 14.492 4.557 1.00 69.88 206 LYS A O 1
ATOM 1691 N N . PHE A 1 207 ? -0.109 13.146 5.059 1.00 80.88 207 PHE A N 1
ATOM 1692 C CA . PHE A 1 207 ? -0.870 11.917 5.267 1.00 80.88 207 PHE A CA 1
ATOM 1693 C C . PHE A 1 207 ? -0.496 11.207 6.563 1.00 80.88 207 PHE A C 1
ATOM 1695 O O . PHE A 1 207 ? 0.675 11.135 6.936 1.00 80.88 207 PHE A O 1
ATOM 1702 N N . GLY A 1 208 ? -1.494 10.545 7.135 1.00 89.12 208 GLY A N 1
ATOM 1703 C CA . GLY A 1 208 ? -1.384 9.747 8.340 1.00 89.12 208 GLY A CA 1
ATOM 1704 C C . GLY A 1 208 ? -1.797 10.508 9.596 1.00 89.12 208 GLY A C 1
ATOM 1705 O O . GLY A 1 208 ? -1.513 11.693 9.736 1.00 89.12 208 GLY A O 1
ATOM 1706 N N . CYS A 1 209 ? -2.429 9.788 10.515 1.00 92.31 209 CYS A N 1
ATOM 1707 C CA . CYS A 1 209 ? -2.827 10.282 11.826 1.00 92.31 209 CYS A CA 1
ATOM 1708 C C . CYS A 1 209 ? -1.781 9.928 12.894 1.00 92.31 209 CYS A C 1
ATOM 1710 O O . CYS A 1 209 ? -1.076 8.916 12.803 1.00 92.31 209 CYS A O 1
ATOM 1712 N N . SER A 1 210 ? -1.656 10.775 13.908 1.00 92.81 210 SER A N 1
ATOM 1713 C CA . SER A 1 210 ? -0.931 10.485 15.144 1.00 92.81 210 SER A CA 1
ATOM 1714 C C . SER A 1 210 ? -1.622 9.375 15.943 1.00 92.81 210 SER A C 1
ATOM 1716 O O . SER A 1 210 ? -2.751 8.980 15.657 1.00 92.81 210 SER A O 1
ATOM 1718 N N . GLN A 1 211 ? -0.964 8.880 16.991 1.00 92.12 211 GLN A N 1
ATOM 1719 C CA . GLN A 1 211 ? -1.550 7.883 17.889 1.00 92.12 211 GLN A CA 1
ATOM 1720 C C . GLN A 1 211 ? -2.873 8.340 18.514 1.00 92.12 211 GLN A C 1
ATOM 1722 O O . GLN A 1 211 ? -3.831 7.569 18.587 1.00 92.12 211 GLN A O 1
ATOM 1727 N N . GLN A 1 212 ? -2.911 9.593 18.973 1.00 93.88 212 GLN A N 1
ATOM 1728 C CA . GLN A 1 212 ? -4.071 10.161 19.648 1.00 93.88 212 GLN A CA 1
ATOM 1729 C C . GLN A 1 212 ? -5.235 10.343 18.673 1.00 93.88 212 GLN A C 1
ATOM 1731 O O . GLN A 1 212 ? -6.370 9.990 18.988 1.00 93.88 212 GLN A O 1
ATOM 1736 N N . GLU A 1 213 ? -4.949 10.841 17.471 1.00 96.12 213 GLU A N 1
ATOM 1737 C CA . GLU A 1 213 ? -5.941 10.938 16.401 1.00 96.12 213 GLU A CA 1
ATOM 1738 C C . GLU A 1 213 ? -6.445 9.548 16.004 1.00 96.12 213 GLU A C 1
ATOM 1740 O O . GLU A 1 213 ? -7.651 9.353 15.925 1.00 96.12 213 GLU A O 1
ATOM 1745 N N . ALA A 1 214 ? -5.566 8.551 15.855 1.00 97.38 214 ALA A N 1
ATOM 1746 C CA . ALA A 1 214 ? -5.965 7.176 15.559 1.00 97.38 214 ALA A CA 1
ATOM 1747 C C . ALA A 1 214 ? -6.925 6.611 16.619 1.00 97.38 214 ALA A C 1
ATOM 1749 O O . ALA A 1 214 ? -7.906 5.958 16.270 1.00 97.38 214 ALA A O 1
ATOM 1750 N N . TYR A 1 215 ? -6.684 6.883 17.905 1.00 97.62 215 TYR A N 1
ATOM 1751 C CA . TYR A 1 215 ? -7.598 6.491 18.981 1.00 97.62 215 TYR A CA 1
ATOM 1752 C C . TYR A 1 215 ? -8.976 7.158 18.850 1.00 97.62 215 TYR A C 1
ATOM 1754 O O . TYR A 1 215 ? -9.999 6.482 18.972 1.00 97.62 215 TYR A O 1
ATOM 1762 N N . ASN A 1 216 ? -9.016 8.457 18.545 1.00 98.19 216 ASN A N 1
ATOM 1763 C CA . ASN A 1 216 ? -10.270 9.178 18.322 1.00 98.19 216 ASN A CA 1
ATOM 1764 C C . ASN A 1 216 ? -11.010 8.642 17.085 1.00 98.19 216 ASN A C 1
ATOM 1766 O O . ASN A 1 216 ? -12.195 8.338 17.166 1.00 98.19 216 ASN A O 1
ATOM 1770 N N . LEU A 1 217 ? -10.296 8.396 15.983 1.00 98.56 217 LEU A N 1
ATOM 1771 C CA . LEU A 1 217 ? -10.856 7.801 14.768 1.00 98.56 217 LEU A CA 1
ATOM 1772 C C . LEU A 1 217 ? -11.444 6.409 15.022 1.00 98.56 217 LEU A C 1
ATOM 1774 O O . LEU A 1 217 ? -12.474 6.070 14.446 1.00 98.56 217 LEU A O 1
ATOM 1778 N N . LEU A 1 218 ? -10.833 5.597 15.892 1.00 98.69 218 LEU A N 1
ATOM 1779 C CA . LEU A 1 218 ? -11.398 4.302 16.283 1.00 98.69 218 LEU A CA 1
ATOM 1780 C C . LEU A 1 218 ? -12.727 4.446 17.031 1.00 98.69 218 LEU A C 1
ATOM 1782 O O . LEU A 1 218 ? -13.626 3.630 16.809 1.00 98.69 218 LEU A O 1
ATOM 1786 N N . LYS A 1 219 ? -12.867 5.465 17.888 1.00 98.50 219 LYS A N 1
ATOM 1787 C CA . LYS A 1 219 ? -14.134 5.770 18.569 1.00 98.50 219 LYS A CA 1
ATOM 1788 C C . LYS A 1 219 ? -15.198 6.208 17.572 1.00 98.50 219 LYS A C 1
ATOM 1790 O O . LYS A 1 219 ? -16.237 5.554 17.496 1.00 98.50 219 LYS A O 1
ATOM 1795 N N . THR A 1 220 ? -14.898 7.199 16.734 1.00 98.62 220 THR A N 1
ATOM 1796 C CA . THR A 1 220 ? -15.839 7.681 15.714 1.00 98.62 220 THR A CA 1
ATOM 1797 C C . THR A 1 220 ? -16.239 6.562 14.752 1.00 98.62 220 THR A C 1
ATOM 1799 O O . THR A 1 220 ? -17.417 6.369 14.462 1.00 98.62 220 THR A O 1
ATOM 1802 N N . ALA A 1 221 ? -15.290 5.738 14.295 1.00 98.50 221 ALA A N 1
ATOM 1803 C CA . ALA A 1 221 ? -15.601 4.594 13.440 1.00 98.50 221 ALA A CA 1
ATOM 1804 C C . ALA A 1 221 ? -16.561 3.601 14.121 1.00 98.50 221 ALA A C 1
ATOM 1806 O O . ALA A 1 221 ? -17.411 3.023 13.442 1.00 98.50 221 ALA A O 1
ATOM 1807 N N . ARG A 1 222 ? -16.484 3.444 15.451 1.00 97.69 222 ARG A N 1
ATOM 1808 C CA . ARG A 1 222 ? -17.364 2.548 16.210 1.00 97.69 222 ARG A CA 1
ATOM 1809 C C . ARG A 1 222 ? -18.768 3.128 16.305 1.00 97.69 222 ARG A C 1
ATOM 1811 O O . ARG A 1 222 ? -19.730 2.404 16.071 1.00 97.69 222 ARG A O 1
ATOM 1818 N N . GLU A 1 223 ? -18.875 4.423 16.581 1.00 98.06 223 GLU A N 1
ATOM 1819 C CA . GLU A 1 223 ? -20.141 5.167 16.605 1.00 98.06 223 GLU A CA 1
ATOM 1820 C C . GLU A 1 223 ? -20.841 5.140 15.239 1.00 98.06 223 GLU A C 1
ATOM 1822 O O . GLU A 1 223 ? -22.052 4.941 15.152 1.00 98.06 223 GLU A O 1
ATOM 1827 N N . LEU A 1 224 ? -20.073 5.234 14.151 1.00 98.25 224 LEU A N 1
ATOM 1828 C CA . LEU A 1 224 ? -20.582 5.118 12.783 1.00 98.25 224 LEU A CA 1
ATOM 1829 C C . LEU A 1 224 ? -20.892 3.668 12.366 1.00 98.25 224 LEU A C 1
ATOM 1831 O O . LEU A 1 224 ? -21.474 3.449 11.296 1.00 98.25 224 LEU A O 1
ATOM 1835 N N . GLY A 1 225 ? -20.524 2.666 13.167 1.00 97.88 225 GLY A N 1
ATOM 1836 C CA . GLY A 1 225 ? -20.684 1.247 12.836 1.00 97.88 225 GLY A CA 1
ATOM 1837 C C . GLY A 1 225 ? -19.818 0.792 11.654 1.00 97.88 225 GLY A C 1
ATOM 1838 O O . GLY A 1 225 ? -20.241 -0.057 10.871 1.00 97.88 225 GLY A O 1
ATOM 1839 N N . LEU A 1 226 ? -18.637 1.388 11.479 1.00 98.31 226 LEU A N 1
ATOM 1840 C CA . LEU A 1 226 ? -17.659 1.027 10.451 1.00 98.31 226 LEU A CA 1
ATOM 1841 C C . LEU A 1 226 ? -16.720 -0.076 10.954 1.00 98.31 226 LEU A C 1
ATOM 1843 O O . LEU A 1 226 ? -16.387 -0.159 12.133 1.00 98.31 226 LEU A O 1
ATOM 1847 N N . THR A 1 227 ? -16.245 -0.925 10.040 1.00 98.12 227 THR A N 1
ATOM 1848 C CA . THR A 1 227 ? -15.307 -2.002 10.388 1.00 98.12 227 THR A CA 1
ATOM 1849 C C . THR A 1 227 ? -13.864 -1.574 10.137 1.00 98.12 227 THR A C 1
ATOM 1851 O O . THR A 1 227 ? -13.432 -1.469 8.988 1.00 98.12 227 THR A O 1
ATOM 1854 N N . VAL A 1 228 ? -13.084 -1.415 11.208 1.00 98.50 228 VAL A N 1
ATOM 1855 C CA . VAL A 1 228 ? -11.630 -1.220 11.128 1.00 98.50 228 VAL A CA 1
ATOM 1856 C C . VAL A 1 228 ? -10.925 -2.567 11.280 1.00 98.50 228 VAL A C 1
ATOM 1858 O O . VAL A 1 228 ? -11.050 -3.238 12.303 1.00 98.50 228 VAL A O 1
ATOM 1861 N N . ASN A 1 229 ? -10.187 -2.992 10.251 1.00 97.50 229 ASN A N 1
ATOM 1862 C CA . ASN A 1 229 ? -9.489 -4.283 10.230 1.00 97.50 229 ASN A CA 1
ATOM 1863 C C . ASN A 1 229 ? -7.989 -4.183 10.471 1.00 97.50 229 ASN A C 1
ATOM 1865 O O . ASN A 1 229 ? -7.323 -5.220 10.545 1.00 97.50 229 ASN A O 1
ATOM 1869 N N . GLY A 1 230 ? -7.448 -2.979 10.607 1.00 97.75 230 GLY A N 1
ATOM 1870 C CA . GLY A 1 230 ? -6.031 -2.848 10.841 1.00 97.75 230 GLY A CA 1
ATOM 1871 C C . GLY A 1 230 ? -5.473 -1.466 10.614 1.00 97.75 230 GLY A C 1
ATOM 1872 O O . GLY A 1 230 ? -6.183 -0.461 10.643 1.00 97.75 230 GLY A O 1
ATOM 1873 N N . VAL A 1 231 ? -4.168 -1.456 10.392 1.00 98.00 231 VAL A N 1
ATOM 1874 C CA . VAL A 1 231 ? -3.349 -0.255 10.365 1.00 98.00 231 VAL A CA 1
ATOM 1875 C C . VAL A 1 231 ? -2.423 -0.309 9.158 1.00 98.00 231 VAL A C 1
ATOM 1877 O O . VAL A 1 231 ? -1.922 -1.376 8.800 1.00 98.00 231 VAL A O 1
ATOM 1880 N N . SER A 1 232 ? -2.190 0.847 8.548 1.00 97.88 232 SER A N 1
ATOM 1881 C CA . SER A 1 232 ? -1.171 1.057 7.528 1.00 97.88 232 SER A CA 1
ATOM 1882 C C . SER A 1 232 ? -0.211 2.169 7.946 1.00 97.88 232 SER A C 1
ATOM 1884 O O . SER A 1 232 ? -0.574 3.054 8.717 1.00 97.88 232 SER A O 1
ATOM 1886 N N . PHE A 1 233 ? 1.012 2.168 7.435 1.00 95.31 233 PHE A N 1
ATOM 1887 C CA . PHE A 1 233 ? 1.911 3.320 7.509 1.00 95.31 233 PHE A CA 1
ATOM 1888 C C . PHE A 1 233 ? 2.807 3.355 6.273 1.00 95.31 233 PHE A C 1
ATOM 1890 O O . PHE A 1 233 ? 2.831 2.411 5.493 1.00 95.31 233 PHE A O 1
ATOM 1897 N N . HIS A 1 234 ? 3.543 4.446 6.061 1.00 91.44 234 HIS A N 1
ATOM 1898 C CA . HIS A 1 234 ? 4.487 4.535 4.950 1.00 91.44 234 HIS A CA 1
ATOM 1899 C C . HIS A 1 234 ? 5.688 5.391 5.352 1.00 91.44 234 HIS A C 1
ATOM 1901 O O . HIS A 1 234 ? 5.584 6.613 5.344 1.00 91.44 234 HIS A O 1
ATOM 1907 N N . VAL A 1 235 ? 6.837 4.766 5.633 1.00 86.31 235 VAL A N 1
ATOM 1908 C CA . VAL A 1 235 ? 8.036 5.471 6.141 1.00 86.31 235 VAL A CA 1
ATOM 1909 C C . VAL A 1 235 ? 8.623 6.485 5.158 1.00 86.31 235 VAL A C 1
ATOM 1911 O O . VAL A 1 235 ? 9.287 7.431 5.571 1.00 86.31 235 VAL A O 1
ATOM 1914 N N . GLY A 1 236 ? 8.357 6.298 3.864 1.00 78.50 236 GLY A N 1
ATOM 1915 C CA . GLY A 1 236 ? 8.774 7.222 2.817 1.00 78.50 236 GLY A CA 1
ATOM 1916 C C . GLY A 1 236 ? 9.868 6.674 1.909 1.00 78.50 236 GLY A C 1
ATOM 1917 O O . GLY A 1 236 ? 10.661 5.822 2.303 1.00 78.50 236 GLY A O 1
ATOM 1918 N N . SER A 1 237 ? 9.899 7.160 0.670 1.00 75.50 237 SER A N 1
ATOM 1919 C CA . SER A 1 237 ? 10.950 6.810 -0.291 1.00 75.50 237 SER A CA 1
ATOM 1920 C C . SER A 1 237 ? 12.279 7.437 0.121 1.00 75.50 237 SER A C 1
ATOM 1922 O O . SER A 1 237 ? 12.322 8.586 0.563 1.00 75.50 237 SER A O 1
ATOM 1924 N N . GLY A 1 238 ? 13.373 6.689 -0.045 1.00 66.94 238 GLY A N 1
ATOM 1925 C CA . GLY A 1 238 ? 14.703 7.166 0.339 1.00 66.94 238 GLY A CA 1
ATOM 1926 C C . GLY A 1 238 ? 14.888 7.258 1.854 1.00 66.94 238 GLY A C 1
ATOM 1927 O O . GLY A 1 238 ? 15.574 8.158 2.326 1.00 66.94 238 GLY A O 1
ATOM 1928 N N . CYS A 1 239 ? 14.241 6.375 2.621 1.00 73.94 239 CYS A N 1
ATOM 1929 C CA . CYS A 1 239 ? 14.456 6.291 4.060 1.00 73.94 239 CYS A CA 1
ATOM 1930 C C . CYS A 1 239 ? 15.924 5.932 4.353 1.00 73.94 239 CYS A C 1
ATOM 1932 O O . CYS A 1 239 ? 16.436 4.909 3.888 1.00 73.94 239 CYS A O 1
ATOM 1934 N N . SER A 1 240 ? 16.590 6.806 5.106 1.00 76.06 240 SER A N 1
ATOM 1935 C CA . SER A 1 240 ? 18.008 6.703 5.468 1.00 76.06 240 SER A CA 1
ATOM 1936 C C . SER A 1 240 ? 18.237 5.994 6.808 1.00 76.06 240 SER A C 1
ATOM 1938 O O . SER A 1 240 ? 19.348 5.553 7.084 1.00 76.06 240 SER A O 1
ATOM 1940 N N . ASP A 1 241 ? 17.189 5.843 7.627 1.00 82.44 241 ASP A N 1
ATOM 1941 C CA . ASP A 1 241 ? 17.237 5.154 8.921 1.00 82.44 241 ASP A CA 1
ATOM 1942 C C . ASP A 1 241 ? 16.363 3.886 8.884 1.00 82.44 241 ASP A C 1
ATOM 1944 O O . ASP A 1 241 ? 15.131 3.989 8.911 1.00 82.44 241 ASP A O 1
ATOM 1948 N N . PRO A 1 242 ? 16.947 2.671 8.878 1.00 79.12 242 PRO A N 1
ATOM 1949 C CA . PRO A 1 242 ? 16.158 1.443 8.860 1.00 79.12 242 PRO A CA 1
ATOM 1950 C C . PRO A 1 242 ? 15.296 1.274 10.125 1.00 79.12 242 PRO A C 1
ATOM 1952 O O . PRO A 1 242 ? 14.292 0.557 10.088 1.00 79.12 242 PRO A O 1
ATOM 1955 N N . HIS A 1 243 ? 15.621 1.952 11.234 1.00 87.56 243 HIS A N 1
ATOM 1956 C CA . HIS A 1 243 ? 14.831 1.913 12.464 1.00 87.56 243 HIS A CA 1
ATOM 1957 C C . HIS A 1 243 ? 13.516 2.696 12.375 1.00 87.56 243 HIS A C 1
ATOM 1959 O O . HIS A 1 243 ? 12.649 2.496 13.232 1.00 87.56 243 HIS A O 1
ATOM 1965 N N . ALA A 1 244 ? 13.293 3.494 11.325 1.00 88.88 244 ALA A N 1
ATOM 1966 C CA . ALA A 1 244 ? 12.006 4.146 11.083 1.00 88.88 244 ALA A CA 1
ATOM 1967 C C . ALA A 1 244 ? 10.850 3.136 10.995 1.00 88.88 244 ALA A C 1
ATOM 1969 O O . ALA A 1 244 ? 9.784 3.356 11.573 1.00 88.88 244 ALA A O 1
ATOM 1970 N N . PHE A 1 245 ? 11.082 1.981 10.358 1.00 91.50 245 PHE A N 1
ATOM 1971 C CA . PHE A 1 245 ? 10.111 0.886 10.338 1.00 91.50 245 PHE A CA 1
ATOM 1972 C C . PHE A 1 245 ? 9.852 0.320 11.736 1.00 91.50 245 PHE A C 1
ATOM 1974 O O . PHE A 1 245 ? 8.711 0.024 12.072 1.00 91.50 245 PHE A O 1
ATOM 1981 N N . SER A 1 246 ? 10.886 0.186 12.573 1.00 91.75 246 SER A N 1
ATOM 1982 C CA . SER A 1 246 ? 10.721 -0.314 13.943 1.00 91.75 246 SER A CA 1
ATOM 1983 C C . SER A 1 246 ? 9.856 0.625 14.787 1.00 91.75 246 SER A C 1
ATOM 1985 O O . SER A 1 246 ? 8.982 0.149 15.508 1.00 91.75 246 SER A O 1
ATOM 1987 N N . LYS A 1 247 ? 10.064 1.944 14.673 1.00 91.88 247 LYS A N 1
ATOM 1988 C CA . LYS A 1 247 ? 9.245 2.966 15.351 1.00 91.88 247 LYS A CA 1
ATOM 1989 C C . LYS A 1 247 ? 7.787 2.901 14.882 1.00 91.88 247 LYS A C 1
ATOM 1991 O O . LYS A 1 247 ? 6.876 2.817 15.700 1.00 91.88 247 LYS A O 1
ATOM 1996 N N . ALA A 1 248 ? 7.564 2.826 13.568 1.00 93.06 248 ALA A N 1
ATOM 1997 C CA . ALA A 1 248 ? 6.222 2.705 12.996 1.00 93.06 248 ALA A CA 1
ATOM 1998 C C . ALA A 1 248 ? 5.502 1.412 13.414 1.00 93.06 248 ALA A C 1
ATOM 2000 O O . ALA A 1 248 ? 4.304 1.427 13.685 1.00 93.06 248 ALA A O 1
ATOM 2001 N N . LEU A 1 249 ? 6.230 0.298 13.535 1.00 94.44 249 LEU A N 1
ATOM 2002 C CA . LEU A 1 249 ? 5.681 -0.966 14.025 1.00 94.44 249 LEU A CA 1
ATOM 2003 C C . LEU A 1 249 ? 5.279 -0.904 15.505 1.00 94.44 249 LEU A C 1
ATOM 2005 O O . LEU A 1 249 ? 4.282 -1.522 15.875 1.00 94.44 249 LEU A O 1
ATOM 2009 N N . GLN A 1 250 ? 6.026 -0.181 16.344 1.00 93.06 250 GLN A N 1
ATOM 2010 C CA . GLN A 1 250 ? 5.656 0.038 17.748 1.00 93.06 250 GLN A CA 1
ATOM 2011 C C . GLN A 1 250 ? 4.372 0.864 17.854 1.00 93.06 250 GLN A C 1
ATOM 2013 O O . GLN A 1 250 ? 3.426 0.421 18.498 1.00 93.06 250 GLN A O 1
ATOM 2018 N N . LEU A 1 251 ? 4.291 1.975 17.118 1.00 93.62 251 LEU A N 1
ATOM 2019 C CA . LEU A 1 251 ? 3.079 2.790 17.047 1.00 93.62 251 LEU A CA 1
ATOM 2020 C C . LEU A 1 251 ? 1.872 1.972 16.551 1.00 93.62 251 LEU A C 1
ATOM 2022 O O . LEU A 1 251 ? 0.791 2.017 17.133 1.00 93.62 251 LEU A O 1
ATOM 2026 N N . ALA A 1 252 ? 2.060 1.161 15.504 1.00 96.31 252 ALA A N 1
ATOM 2027 C CA . ALA A 1 252 ? 1.006 0.287 14.999 1.00 96.31 252 ALA A CA 1
ATOM 2028 C C . ALA A 1 252 ? 0.524 -0.711 16.064 1.00 96.31 252 ALA A C 1
ATOM 2030 O O . ALA A 1 252 ? -0.676 -0.944 16.172 1.00 96.31 252 ALA A O 1
ATOM 2031 N N . LYS A 1 253 ? 1.421 -1.277 16.881 1.00 95.56 253 LYS A N 1
ATOM 2032 C CA . LYS A 1 253 ? 1.036 -2.177 17.982 1.00 95.56 253 LYS A CA 1
ATOM 2033 C C . LYS A 1 253 ? 0.127 -1.491 18.990 1.00 95.56 253 LYS A C 1
ATOM 2035 O O . LYS A 1 253 ? -0.867 -2.087 19.391 1.00 95.56 253 LYS A O 1
ATOM 2040 N N . GLU A 1 254 ? 0.457 -0.270 19.388 1.00 94.75 254 GLU A N 1
ATOM 2041 C CA . GLU A 1 254 ? -0.344 0.494 20.347 1.00 94.75 254 GLU A CA 1
ATOM 2042 C C . GLU A 1 254 ? -1.750 0.754 19.795 1.00 94.75 254 GLU A C 1
ATOM 2044 O O . GLU A 1 254 ? -2.743 0.531 20.481 1.00 94.75 254 GLU A O 1
ATOM 2049 N N . VAL A 1 255 ? -1.863 1.085 18.507 1.00 96.69 255 VAL A N 1
ATOM 2050 C CA . VAL A 1 255 ? -3.163 1.257 17.837 1.00 96.69 255 VAL A CA 1
ATOM 2051 C C . VAL A 1 255 ? -3.938 -0.065 17.737 1.00 96.69 255 VAL A C 1
ATOM 2053 O O . VAL A 1 255 ? -5.156 -0.077 17.905 1.00 96.69 255 VAL A O 1
ATOM 2056 N N . PHE A 1 256 ? -3.260 -1.198 17.534 1.00 96.62 256 PHE A N 1
ATOM 2057 C CA . PHE A 1 256 ? -3.883 -2.527 17.604 1.00 96.62 256 PHE A CA 1
ATOM 2058 C C . PHE A 1 256 ? -4.395 -2.878 19.012 1.00 96.62 256 PHE A C 1
ATOM 2060 O O . PHE A 1 256 ? -5.389 -3.601 19.128 1.00 96.62 256 PHE A O 1
ATOM 2067 N N . MET A 1 257 ? -3.723 -2.412 20.071 1.00 94.62 257 MET A N 1
ATOM 2068 C CA . MET A 1 257 ? -4.166 -2.585 21.461 1.00 94.62 257 MET A CA 1
ATOM 2069 C C . MET A 1 257 ? -5.397 -1.724 21.745 1.00 94.62 257 MET A C 1
ATOM 2071 O O . MET A 1 257 ? -6.434 -2.269 22.113 1.00 94.62 257 MET A O 1
ATOM 2075 N N . ASN A 1 258 ? -5.329 -0.432 21.421 1.00 95.56 258 ASN A N 1
ATOM 2076 C CA . ASN A 1 258 ? -6.461 0.494 21.482 1.00 95.56 258 ASN A CA 1
ATOM 2077 C C . ASN A 1 258 ? -7.682 -0.034 20.712 1.00 95.56 258 ASN A C 1
ATOM 2079 O O . ASN A 1 258 ? -8.818 0.034 21.175 1.00 95.56 258 ASN A O 1
ATOM 2083 N N . GLY A 1 259 ? -7.448 -0.594 19.522 1.00 96.50 259 GLY A N 1
ATOM 2084 C CA . GLY A 1 259 ? -8.481 -1.234 18.720 1.00 96.50 259 GLY A CA 1
ATOM 2085 C C . GLY A 1 259 ? -9.149 -2.399 19.445 1.00 96.50 259 GLY A C 1
ATOM 2086 O O . GLY A 1 259 ? -10.372 -2.483 19.448 1.00 96.50 259 GLY A O 1
ATOM 2087 N N . ALA A 1 260 ? -8.366 -3.271 20.083 1.00 95.44 260 ALA A N 1
ATOM 2088 C CA . ALA A 1 260 ? -8.892 -4.409 20.833 1.00 95.44 260 ALA A CA 1
ATOM 2089 C C . ALA A 1 260 ? -9.712 -3.974 22.059 1.00 95.44 260 ALA A C 1
ATOM 2091 O O . ALA A 1 260 ? -10.787 -4.525 22.285 1.00 95.44 260 ALA A O 1
ATOM 2092 N N . GLU A 1 261 ? -9.261 -2.955 22.796 1.00 95.44 261 GLU A N 1
ATOM 2093 C CA . GLU A 1 261 ? -10.015 -2.347 23.907 1.00 95.44 261 GLU A CA 1
ATOM 2094 C C . GLU A 1 261 ? -11.360 -1.780 23.431 1.00 95.44 261 GLU A C 1
ATOM 2096 O O . GLU A 1 261 ? -12.395 -1.942 24.077 1.00 95.44 261 GLU A O 1
ATOM 2101 N N . LEU A 1 262 ? -11.369 -1.187 22.236 1.00 96.38 262 LEU A N 1
ATOM 2102 C CA . LEU A 1 262 ? -12.569 -0.710 21.557 1.00 96.38 262 LEU A CA 1
ATOM 2103 C C . LEU A 1 262 ? -13.293 -1.814 20.765 1.00 96.38 262 LEU A C 1
ATOM 2105 O O . LEU A 1 262 ? -14.153 -1.495 19.945 1.00 96.38 262 LEU A O 1
ATOM 2109 N N . GLY A 1 263 ? -13.024 -3.097 21.019 1.00 95.62 263 GLY A N 1
ATOM 2110 C CA . GLY A 1 263 ? -13.781 -4.229 20.471 1.00 95.62 263 GLY A CA 1
ATOM 2111 C C . GLY A 1 263 ? -13.514 -4.564 18.998 1.00 95.62 263 GLY A C 1
ATOM 2112 O O . GLY A 1 263 ? -14.226 -5.384 18.420 1.00 95.62 263 GLY A O 1
ATOM 2113 N N . TYR A 1 264 ? -12.499 -3.968 18.370 1.00 96.75 264 TYR A N 1
ATOM 2114 C CA . TYR A 1 264 ? -12.102 -4.304 17.005 1.00 96.75 264 TYR A CA 1
ATOM 2115 C C . TYR A 1 264 ? -11.241 -5.566 16.958 1.00 96.75 264 TYR A C 1
ATOM 2117 O O . TYR A 1 264 ? -10.230 -5.695 17.650 1.00 96.75 264 TYR A O 1
ATOM 2125 N N . ASN A 1 265 ? -11.567 -6.461 16.026 1.00 94.25 265 ASN A N 1
ATOM 2126 C CA . ASN A 1 265 ? -10.720 -7.599 15.683 1.00 94.25 265 ASN A CA 1
ATOM 2127 C C . ASN A 1 265 ? -9.812 -7.263 14.487 1.00 94.25 265 ASN A C 1
ATOM 2129 O O . ASN A 1 265 ? -10.058 -7.675 13.348 1.00 94.25 265 ASN A O 1
ATOM 2133 N N . MET A 1 266 ? -8.782 -6.455 14.743 1.00 95.62 266 MET A N 1
ATOM 2134 C CA . MET A 1 266 ? -7.796 -6.083 13.727 1.00 95.62 266 MET A CA 1
ATOM 2135 C C . MET A 1 266 ? -6.844 -7.240 13.413 1.00 95.62 266 MET A C 1
ATOM 2137 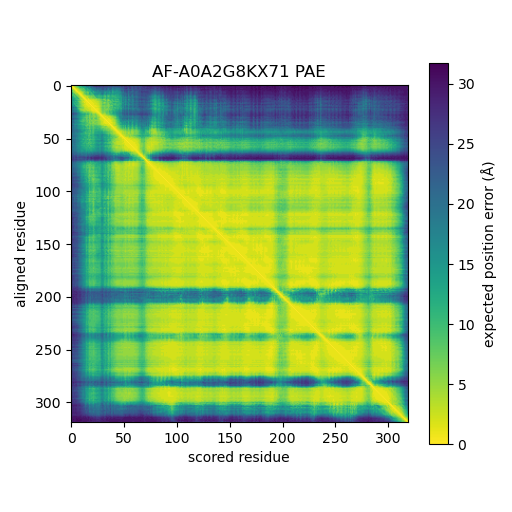O O . MET A 1 266 ? -6.298 -7.875 14.315 1.00 95.62 266 MET A O 1
ATOM 2141 N N . ASN A 1 267 ? -6.605 -7.482 12.125 1.00 94.19 267 ASN A N 1
ATOM 2142 C CA . ASN A 1 267 ? -5.759 -8.573 11.638 1.00 94.19 267 ASN A CA 1
ATOM 2143 C C . ASN A 1 267 ? -4.910 -8.216 10.406 1.00 94.19 267 ASN A C 1
ATOM 2145 O O . ASN A 1 267 ? -4.219 -9.088 9.879 1.00 94.19 267 ASN A O 1
ATOM 2149 N N . ILE A 1 268 ? -4.930 -6.957 9.955 1.00 96.50 268 ILE A N 1
ATOM 2150 C CA . ILE A 1 268 ? -4.137 -6.487 8.814 1.00 96.50 268 ILE A CA 1
ATOM 2151 C C . ILE A 1 268 ? -3.141 -5.427 9.271 1.00 96.50 268 ILE A C 1
ATOM 2153 O O . ILE A 1 268 ? -3.513 -4.386 9.804 1.00 96.50 268 ILE A O 1
ATOM 2157 N N . LEU A 1 269 ? -1.865 -5.679 9.015 1.00 97.44 269 LEU A N 1
ATOM 2158 C CA . LEU A 1 269 ? -0.812 -4.685 9.136 1.00 97.44 269 LEU A CA 1
ATOM 2159 C C . LEU A 1 269 ? -0.211 -4.453 7.753 1.00 97.44 269 LEU A C 1
ATOM 2161 O O . LEU A 1 269 ? 0.382 -5.365 7.176 1.00 97.44 269 LEU A O 1
ATOM 2165 N N . ASP A 1 270 ? -0.355 -3.235 7.252 1.00 97.62 270 ASP A N 1
ATOM 2166 C CA . ASP A 1 270 ? 0.278 -2.774 6.024 1.00 97.62 270 ASP A CA 1
ATOM 2167 C C . ASP A 1 270 ? 1.485 -1.891 6.372 1.00 97.62 270 ASP A C 1
ATOM 2169 O O . ASP A 1 270 ? 1.356 -0.807 6.938 1.00 97.62 270 ASP A O 1
ATOM 2173 N N . ILE A 1 271 ? 2.687 -2.372 6.059 1.00 95.88 271 ILE A N 1
ATOM 2174 C CA . ILE A 1 271 ? 3.935 -1.653 6.356 1.00 95.88 271 ILE A CA 1
ATOM 2175 C C . ILE A 1 271 ? 4.304 -0.620 5.276 1.00 95.88 271 ILE A C 1
ATOM 2177 O O . ILE A 1 271 ? 5.354 0.017 5.370 1.00 95.88 271 ILE A O 1
ATOM 2181 N N . GLY A 1 272 ? 3.468 -0.480 4.243 1.00 93.56 272 GLY A N 1
ATOM 2182 C CA . GLY A 1 272 ? 3.650 0.451 3.142 1.00 93.56 272 GLY A CA 1
ATOM 2183 C C . GLY A 1 272 ? 4.885 0.167 2.295 1.00 93.56 272 GLY A C 1
ATOM 2184 O O . GLY A 1 272 ? 5.298 -0.975 2.097 1.00 93.56 272 GLY A O 1
ATOM 2185 N N . GLY A 1 273 ? 5.451 1.244 1.751 1.00 90.31 273 GLY A N 1
ATOM 2186 C CA . GLY A 1 273 ? 6.612 1.223 0.869 1.00 90.31 273 GLY A CA 1
ATOM 2187 C C . GLY A 1 273 ? 7.776 2.052 1.406 1.00 90.31 273 GLY A C 1
ATOM 2188 O O . GLY A 1 273 ? 7.858 2.369 2.591 1.00 90.31 273 GLY A O 1
ATOM 2189 N N . GLY A 1 274 ? 8.682 2.420 0.500 1.00 84.50 274 GLY A N 1
ATOM 2190 C CA . GLY A 1 274 ? 9.913 3.149 0.826 1.00 84.50 274 GLY A CA 1
ATOM 2191 C C . GLY A 1 274 ? 11.190 2.316 0.711 1.00 84.50 274 GLY A C 1
ATOM 2192 O O . GLY A 1 274 ? 12.284 2.843 0.898 1.00 84.50 274 GLY A O 1
ATOM 2193 N N . PHE A 1 275 ? 11.055 1.034 0.362 1.00 86.81 275 PHE A N 1
ATOM 2194 C CA . PHE A 1 275 ? 12.175 0.127 0.131 1.00 86.81 275 PHE A CA 1
ATOM 2195 C C . PHE A 1 275 ? 13.064 0.615 -1.012 1.00 86.81 275 PHE A C 1
ATOM 2197 O O . PHE A 1 275 ? 12.580 0.963 -2.091 1.00 86.81 275 PHE A O 1
ATOM 2204 N N . ALA A 1 276 ? 14.369 0.607 -0.770 1.00 76.94 276 ALA A N 1
ATOM 2205 C CA . ALA A 1 276 ? 15.360 0.950 -1.772 1.00 76.94 276 ALA A CA 1
ATOM 2206 C C . ALA A 1 276 ? 15.649 -0.234 -2.694 1.00 76.94 276 ALA A C 1
ATOM 2208 O O . ALA A 1 276 ? 15.644 -1.389 -2.271 1.00 76.94 276 ALA A O 1
ATOM 2209 N N . SER A 1 277 ? 15.969 0.071 -3.945 1.00 70.62 277 SER A N 1
ATOM 2210 C CA . SER A 1 277 ? 16.596 -0.885 -4.857 1.00 70.62 277 SER A CA 1
ATOM 2211 C C . SER A 1 277 ? 18.120 -0.828 -4.707 1.00 70.62 277 SER A C 1
ATOM 2213 O O . SER A 1 277 ? 18.672 0.220 -4.368 1.00 70.62 277 SER A O 1
ATOM 2215 N N . GLU A 1 278 ? 18.834 -1.901 -5.042 1.00 64.88 278 GLU A N 1
ATOM 2216 C CA . GLU A 1 278 ? 20.306 -1.861 -5.106 1.00 64.88 278 GLU A CA 1
ATOM 2217 C C . GLU A 1 278 ? 20.813 -0.781 -6.078 1.00 64.88 278 GLU A C 1
ATOM 2219 O O . GLU A 1 278 ? 21.837 -0.145 -5.839 1.00 64.88 278 GLU A O 1
ATOM 2224 N N . THR A 1 279 ? 20.056 -0.496 -7.145 1.00 60.97 279 THR A N 1
ATOM 2225 C CA . THR A 1 279 ? 20.387 0.554 -8.121 1.00 60.97 279 THR A CA 1
ATOM 2226 C C . THR A 1 279 ? 20.255 1.977 -7.573 1.00 60.97 279 THR A C 1
ATOM 2228 O O . THR A 1 279 ? 20.753 2.914 -8.189 1.00 60.97 279 THR A O 1
ATOM 2231 N N . THR A 1 280 ? 19.616 2.152 -6.413 1.00 56.88 280 THR A N 1
ATOM 2232 C CA . THR A 1 280 ? 19.468 3.448 -5.731 1.00 56.88 280 THR A CA 1
ATOM 2233 C C . THR A 1 280 ? 20.496 3.674 -4.616 1.00 56.88 280 THR A C 1
ATOM 2235 O O . THR A 1 280 ? 20.483 4.742 -4.007 1.00 56.88 280 THR A O 1
ATOM 2238 N N . ASN A 1 281 ? 21.424 2.733 -4.374 1.00 52.28 281 ASN A N 1
ATOM 2239 C CA . ASN A 1 281 ? 22.469 2.872 -3.344 1.00 52.28 281 ASN A CA 1
ATOM 2240 C C . ASN A 1 281 ? 23.358 4.114 -3.541 1.00 52.28 281 ASN A C 1
ATOM 2242 O O . ASN A 1 281 ? 23.873 4.656 -2.567 1.00 52.28 281 ASN A O 1
ATOM 2246 N N . ASN A 1 282 ? 23.479 4.622 -4.773 1.00 49.00 282 ASN A N 1
ATOM 2247 C CA . ASN A 1 282 ? 24.248 5.835 -5.077 1.00 49.00 282 ASN A CA 1
ATOM 2248 C C . ASN A 1 282 ? 23.664 7.126 -4.463 1.00 49.00 282 ASN A C 1
ATOM 2250 O O . ASN A 1 282 ? 24.297 8.171 -4.562 1.00 49.00 282 ASN A O 1
ATOM 2254 N N . TYR A 1 283 ? 22.493 7.068 -3.818 1.00 53.56 283 TYR A N 1
ATOM 2255 C CA . TYR A 1 283 ? 21.856 8.211 -3.152 1.00 53.56 283 TYR A CA 1
ATOM 2256 C C . TYR A 1 283 ? 21.884 8.122 -1.615 1.00 53.56 283 TYR A C 1
ATOM 2258 O O . TYR A 1 283 ? 21.067 8.758 -0.954 1.00 53.56 283 TYR A O 1
ATOM 2266 N N . GLY A 1 284 ? 22.781 7.315 -1.030 1.00 55.38 284 GLY A N 1
ATOM 2267 C CA . GLY A 1 284 ? 22.891 7.179 0.432 1.00 55.38 284 GLY A CA 1
ATOM 2268 C C . GLY A 1 284 ? 21.702 6.456 1.076 1.00 55.38 284 GLY A C 1
ATOM 2269 O O . GLY A 1 284 ? 21.425 6.635 2.260 1.00 55.38 284 GLY A O 1
ATOM 2270 N N . VAL A 1 285 ? 20.974 5.658 0.290 1.00 64.00 285 VAL A N 1
ATOM 2271 C CA . VAL A 1 285 ? 19.801 4.915 0.756 1.00 64.00 285 VAL A CA 1
ATOM 2272 C C . VAL A 1 285 ? 20.231 3.574 1.342 1.00 64.00 285 VAL A C 1
ATOM 2274 O O . VAL A 1 285 ? 21.127 2.908 0.825 1.00 64.00 285 VAL A O 1
ATOM 2277 N N . VAL A 1 286 ? 19.573 3.165 2.423 1.00 73.50 286 VAL A N 1
ATOM 2278 C CA . VAL A 1 286 ? 19.852 1.901 3.105 1.00 73.50 286 VAL A CA 1
ATOM 2279 C C . VAL A 1 286 ? 19.504 0.712 2.206 1.00 73.50 286 VAL A C 1
ATOM 2281 O O . VAL A 1 286 ? 18.444 0.679 1.583 1.00 73.50 286 VAL A O 1
ATOM 2284 N N . ALA A 1 287 ? 20.370 -0.302 2.168 1.00 83.69 287 ALA A N 1
ATOM 2285 C CA . ALA A 1 287 ? 20.113 -1.520 1.406 1.00 83.69 287 ALA A CA 1
ATOM 2286 C C . ALA A 1 287 ? 18.835 -2.237 1.889 1.00 83.69 287 ALA A C 1
ATOM 2288 O O . ALA A 1 287 ? 18.583 -2.348 3.095 1.00 83.69 287 ALA A O 1
ATOM 2289 N N . PHE A 1 288 ? 18.062 -2.799 0.952 1.00 87.81 288 PHE A N 1
ATOM 2290 C CA . PHE A 1 288 ? 16.836 -3.544 1.263 1.00 87.81 288 PHE A CA 1
ATOM 2291 C C . PHE A 1 288 ? 17.072 -4.675 2.272 1.00 87.81 288 PHE A C 1
ATOM 2293 O O . PHE A 1 288 ? 16.257 -4.886 3.168 1.00 87.81 288 PHE A O 1
ATOM 2300 N N . SER A 1 289 ? 18.210 -5.365 2.177 1.00 88.94 289 SER A N 1
ATOM 2301 C CA . SER A 1 289 ? 18.591 -6.443 3.093 1.00 88.94 289 SER A CA 1
ATOM 2302 C C . SER A 1 289 ? 18.659 -6.008 4.557 1.00 88.94 289 SER A C 1
ATOM 2304 O O . SER A 1 289 ? 18.162 -6.732 5.426 1.00 88.94 289 SER A O 1
ATOM 2306 N N . LEU A 1 290 ? 19.195 -4.814 4.822 1.00 88.69 290 LEU A N 1
ATOM 2307 C CA . LEU A 1 290 ? 19.276 -4.241 6.162 1.00 88.69 290 LEU A CA 1
ATOM 2308 C C . LEU A 1 290 ? 17.896 -3.792 6.661 1.00 88.69 290 LEU A C 1
ATOM 2310 O O . LEU A 1 290 ? 17.513 -4.142 7.777 1.00 88.69 290 LEU A O 1
ATOM 2314 N N . MET A 1 291 ? 17.111 -3.102 5.821 1.00 89.50 291 MET A N 1
ATOM 2315 C CA . MET A 1 291 ? 15.729 -2.734 6.167 1.00 89.50 291 MET A CA 1
ATOM 2316 C C . MET A 1 291 ? 14.895 -3.975 6.509 1.00 89.50 291 MET A C 1
ATOM 2318 O O . MET A 1 291 ? 14.205 -4.014 7.528 1.00 89.50 291 MET A O 1
ATOM 2322 N N . ALA A 1 292 ? 14.988 -5.018 5.682 1.00 92.44 292 ALA A N 1
ATOM 2323 C CA . ALA A 1 292 ? 14.245 -6.251 5.877 1.00 92.44 292 ALA A CA 1
ATOM 2324 C C . ALA A 1 292 ? 14.645 -6.971 7.171 1.00 92.44 292 ALA A C 1
ATOM 2326 O O . ALA A 1 292 ? 13.782 -7.548 7.829 1.00 92.44 292 ALA A O 1
ATOM 2327 N N . ASP A 1 293 ? 15.921 -6.935 7.566 1.00 92.94 293 ASP A N 1
ATOM 2328 C CA . ASP A 1 293 ? 16.359 -7.507 8.842 1.00 92.94 293 ASP A CA 1
ATOM 2329 C C . ASP A 1 293 ? 15.755 -6.788 10.051 1.00 92.94 293 ASP A C 1
ATOM 2331 O O . ASP A 1 293 ? 15.196 -7.441 10.939 1.00 92.94 293 ASP A O 1
ATOM 2335 N N . VAL A 1 294 ? 15.774 -5.453 10.045 1.00 92.19 294 VAL A N 1
ATOM 2336 C CA . VAL A 1 294 ? 15.142 -4.645 11.098 1.00 92.19 294 VAL A CA 1
ATOM 2337 C C . VAL A 1 294 ? 13.639 -4.919 11.164 1.00 92.19 294 VAL A C 1
ATOM 2339 O O . VAL A 1 294 ? 13.108 -5.174 12.247 1.00 92.19 294 VAL A O 1
ATOM 2342 N N . ILE A 1 295 ? 12.957 -4.957 10.015 1.00 93.94 295 ILE A N 1
ATOM 2343 C CA . ILE A 1 295 ? 11.522 -5.259 9.932 1.00 93.94 295 ILE A CA 1
ATOM 2344 C C . ILE A 1 295 ? 11.218 -6.658 10.470 1.00 93.94 295 ILE A C 1
ATOM 2346 O O . ILE A 1 295 ? 10.304 -6.805 11.279 1.00 93.94 295 ILE A O 1
ATOM 2350 N N . ARG A 1 296 ? 11.973 -7.694 10.074 1.00 94.06 296 ARG A N 1
ATOM 2351 C CA . ARG A 1 296 ? 11.761 -9.065 10.572 1.00 94.06 296 ARG A CA 1
ATOM 2352 C C . ARG A 1 296 ? 11.867 -9.127 12.093 1.00 94.06 296 ARG A C 1
ATOM 2354 O O . ARG A 1 296 ? 10.968 -9.665 12.741 1.00 94.06 296 ARG A O 1
ATOM 2361 N N . LYS A 1 297 ? 12.940 -8.560 12.656 1.00 93.00 297 LYS A N 1
ATOM 2362 C CA . LYS A 1 297 ? 13.175 -8.527 14.107 1.00 93.00 297 LYS A CA 1
ATOM 2363 C C . LYS A 1 297 ? 12.053 -7.782 14.831 1.00 93.00 297 LYS A C 1
ATOM 2365 O O . LYS A 1 297 ? 11.501 -8.299 15.802 1.00 93.00 297 LYS A O 1
ATOM 2370 N N . ALA A 1 298 ? 11.658 -6.615 14.325 1.00 92.44 298 ALA A N 1
ATOM 2371 C CA . ALA A 1 298 ? 10.573 -5.826 14.896 1.00 92.44 298 ALA A CA 1
ATOM 2372 C C . ALA A 1 298 ? 9.218 -6.558 14.819 1.00 92.44 298 ALA A C 1
ATOM 2374 O O . ALA A 1 298 ? 8.520 -6.654 15.823 1.00 92.44 298 ALA A O 1
ATOM 2375 N N . LEU A 1 299 ? 8.862 -7.167 13.683 1.00 91.88 299 LEU A N 1
ATOM 2376 C CA . LEU A 1 299 ? 7.619 -7.939 13.537 1.00 91.88 299 LEU A CA 1
ATOM 2377 C C . LEU A 1 299 ? 7.544 -9.125 14.509 1.00 91.88 299 LEU A C 1
ATOM 2379 O O . LEU A 1 299 ? 6.480 -9.398 15.072 1.00 91.88 299 LEU A O 1
ATOM 2383 N N . MET A 1 300 ? 8.659 -9.831 14.722 1.00 88.06 300 MET A N 1
ATOM 2384 C CA . MET A 1 300 ? 8.727 -10.923 15.698 1.00 88.06 300 MET A CA 1
ATOM 2385 C C . MET A 1 300 ? 8.546 -10.421 17.134 1.00 88.06 300 MET A C 1
ATOM 2387 O O . MET A 1 300 ? 7.777 -11.003 17.897 1.00 88.06 300 MET A O 1
ATOM 2391 N N . ASN A 1 301 ? 9.202 -9.321 17.498 1.00 85.69 301 ASN A N 1
ATOM 2392 C CA . ASN A 1 301 ? 9.134 -8.781 18.855 1.00 85.69 301 ASN A CA 1
ATOM 2393 C C . ASN A 1 301 ? 7.789 -8.127 19.184 1.00 85.69 301 ASN A C 1
ATOM 2395 O O . ASN A 1 301 ? 7.352 -8.167 20.333 1.00 85.69 301 ASN A O 1
ATOM 2399 N N . THR A 1 302 ? 7.131 -7.546 18.187 1.00 82.81 302 THR A N 1
ATOM 2400 C CA . THR A 1 302 ? 5.953 -6.704 18.381 1.00 82.81 302 THR A CA 1
ATOM 2401 C C . THR A 1 302 ? 4.653 -7.485 18.181 1.00 82.81 302 THR A C 1
ATOM 2403 O O . THR A 1 302 ? 3.834 -7.560 19.095 1.00 82.81 302 THR A O 1
ATOM 2406 N N . PHE A 1 303 ? 4.466 -8.105 17.011 1.00 81.50 303 PHE A N 1
ATOM 2407 C CA . PHE A 1 303 ? 3.184 -8.706 16.625 1.00 81.50 303 PHE A CA 1
ATOM 2408 C C . PHE A 1 303 ? 3.112 -10.207 16.898 1.00 81.50 303 PHE A C 1
ATOM 2410 O O . PHE A 1 303 ? 2.059 -10.696 17.296 1.00 81.50 303 PHE A O 1
ATOM 2417 N N . LEU A 1 304 ? 4.213 -10.952 16.736 1.00 73.44 304 LEU A N 1
ATOM 2418 C CA . LEU A 1 304 ? 4.186 -12.393 17.013 1.00 73.44 304 LEU A CA 1
ATOM 2419 C C . LEU A 1 304 ? 3.990 -12.670 18.510 1.00 73.44 304 LEU A C 1
ATOM 2421 O O . LEU A 1 304 ? 3.152 -13.494 18.861 1.00 73.44 304 LEU A O 1
ATOM 2425 N N . LYS A 1 305 ? 4.685 -11.932 19.386 1.00 66.44 305 LYS A N 1
ATOM 2426 C CA . LYS A 1 305 ? 4.460 -12.015 20.839 1.00 66.44 305 LYS A CA 1
ATOM 2427 C C . LYS A 1 305 ? 3.023 -11.652 21.214 1.00 66.44 305 LYS A C 1
ATOM 2429 O O . LYS A 1 305 ? 2.401 -12.374 21.978 1.00 66.44 305 LYS A O 1
ATOM 2434 N N . MET A 1 306 ? 2.471 -10.589 20.622 1.00 70.69 306 MET A N 1
ATOM 2435 C CA . MET A 1 306 ? 1.080 -10.191 20.863 1.00 70.69 306 MET A CA 1
ATOM 2436 C C . MET A 1 306 ? 0.082 -11.278 20.435 1.00 70.69 306 MET A C 1
ATOM 2438 O O . MET A 1 306 ? -0.850 -11.570 21.178 1.00 70.69 306 MET A O 1
ATOM 2442 N N . MET A 1 307 ? 0.279 -11.901 19.266 1.00 69.06 307 MET A N 1
ATOM 2443 C CA . MET A 1 307 ? -0.564 -13.014 18.812 1.00 69.06 307 MET A CA 1
ATOM 2444 C C . MET A 1 307 ? -0.473 -14.224 19.746 1.00 69.06 307 MET A C 1
ATOM 2446 O O . MET A 1 307 ? -1.502 -14.803 20.080 1.00 69.06 307 MET A O 1
ATOM 2450 N N . LEU A 1 308 ? 0.735 -14.590 20.186 1.00 65.56 308 LEU A N 1
ATOM 2451 C CA . LEU A 1 308 ? 0.940 -15.709 21.108 1.00 65.56 308 LEU A CA 1
ATOM 2452 C C . LEU A 1 308 ? 0.291 -15.451 22.475 1.00 65.56 308 LEU A C 1
ATOM 2454 O O . LEU A 1 308 ? -0.388 -16.338 22.978 1.00 65.56 308 LEU A O 1
ATOM 2458 N N . CYS A 1 309 ? 0.405 -14.235 23.026 1.00 60.03 309 CYS A N 1
ATOM 2459 C CA . CYS A 1 309 ? -0.271 -13.867 24.277 1.00 60.03 309 CYS A CA 1
ATOM 2460 C C . CYS A 1 309 ? -1.802 -13.958 24.170 1.00 60.03 309 CYS A C 1
ATOM 2462 O O . CYS A 1 309 ? -2.455 -14.414 25.105 1.00 60.03 309 CYS A O 1
ATOM 2464 N N . ARG A 1 310 ? -2.392 -13.560 23.031 1.00 63.62 310 ARG A N 1
ATOM 2465 C CA . ARG A 1 310 ? -3.843 -13.709 22.815 1.00 63.62 310 ARG A CA 1
ATOM 2466 C C . ARG A 1 310 ? -4.259 -15.179 22.756 1.00 63.62 310 ARG A C 1
ATOM 2468 O O . ARG A 1 310 ? -5.280 -15.536 23.330 1.00 63.62 310 ARG A O 1
ATOM 2475 N N . LEU A 1 311 ? -3.464 -16.027 22.098 1.00 59.94 311 LEU A N 1
ATOM 2476 C CA . LEU A 1 311 ? -3.735 -17.466 22.026 1.00 59.94 311 LEU A CA 1
ATOM 2477 C C . LEU A 1 311 ? -3.638 -18.137 23.404 1.00 59.94 311 LEU A C 1
ATOM 2479 O O . LEU A 1 311 ? -4.498 -18.952 23.727 1.00 59.94 311 LEU A O 1
ATOM 2483 N N . SER A 1 312 ? -2.661 -17.762 24.238 1.00 56.19 312 SER A N 1
ATOM 2484 C CA . SER A 1 312 ? -2.546 -18.298 25.602 1.00 56.19 312 SER A CA 1
ATOM 2485 C C . SER A 1 312 ? -3.677 -17.840 26.526 1.00 56.19 312 SER A C 1
ATOM 2487 O O . SER A 1 312 ? -4.110 -18.610 27.370 1.00 56.19 312 SER A O 1
ATOM 2489 N N . GLN A 1 313 ? -4.193 -16.618 26.350 1.00 55.62 313 GLN A N 1
ATOM 2490 C CA . GLN A 1 313 ? -5.337 -16.106 27.121 1.00 55.62 313 GLN A CA 1
ATOM 2491 C C . GLN A 1 313 ? -6.677 -16.709 26.671 1.00 55.62 313 GLN A C 1
ATOM 2493 O O . GLN A 1 313 ? -7.593 -16.831 27.471 1.00 55.62 313 GLN A O 1
ATOM 2498 N N . SER A 1 314 ? -6.795 -17.142 25.411 1.00 52.38 314 SER A N 1
ATOM 2499 C CA . SER A 1 314 ? -7.992 -17.838 24.910 1.00 52.38 314 SER A CA 1
ATOM 2500 C C . SER A 1 314 ? -8.095 -19.315 25.325 1.00 52.38 314 SER A C 1
ATOM 2502 O O . SER A 1 314 ? -9.059 -19.976 24.948 1.00 52.38 314 SER A O 1
ATOM 2504 N N . GLN A 1 315 ? -7.104 -19.840 26.058 1.00 42.66 315 GLN A N 1
ATOM 2505 C CA . GLN A 1 315 ? -7.081 -21.218 26.563 1.00 42.66 315 GLN A CA 1
ATOM 2506 C C . GLN A 1 315 ? -7.404 -21.341 28.060 1.00 42.66 315 GLN A C 1
ATOM 2508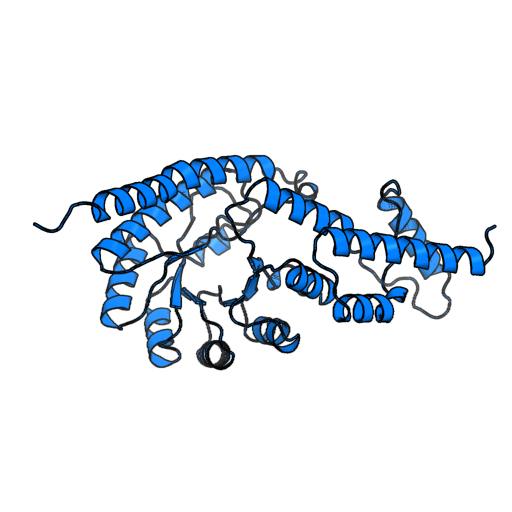 O O . GLN A 1 315 ? -7.344 -22.454 28.579 1.00 42.66 315 GLN A O 1
ATOM 2513 N N . GLU A 1 316 ? -7.777 -20.262 28.760 1.00 36.66 316 GLU A N 1
ATOM 2514 C CA . GLU A 1 316 ? -8.378 -20.431 30.087 1.00 36.66 316 GLU A CA 1
ATOM 2515 C C . GLU A 1 316 ? -9.778 -21.047 29.925 1.00 36.66 316 GLU A C 1
ATOM 2517 O O . GLU A 1 316 ? -10.627 -20.467 29.238 1.00 36.66 316 GLU A O 1
ATOM 2522 N N . PRO A 1 317 ? -10.028 -22.244 30.490 1.00 37.16 317 PRO A N 1
ATOM 2523 C CA . PRO A 1 317 ? -11.348 -22.837 30.448 1.00 37.16 317 PRO A CA 1
ATOM 2524 C C . PRO A 1 317 ? -12.286 -21.931 31.235 1.00 37.16 317 PRO A C 1
ATOM 2526 O O . PRO A 1 317 ? -12.021 -21.573 32.381 1.00 37.16 317 PRO A O 1
ATOM 2529 N N . THR A 1 318 ? -13.383 -21.557 30.589 1.00 37.41 318 THR A N 1
ATOM 2530 C CA . THR A 1 318 ? -14.544 -20.974 31.251 1.00 37.41 318 THR A CA 1
ATOM 2531 C C . THR A 1 318 ? -15.006 -21.989 32.299 1.00 37.41 318 THR A C 1
ATOM 2533 O O . THR A 1 318 ? -15.505 -23.055 31.939 1.00 37.41 318 THR A O 1
ATOM 2536 N N . LEU A 1 319 ? -14.732 -21.693 33.572 1.00 34.28 319 LEU A N 1
ATOM 2537 C CA . LEU A 1 319 ? -15.341 -22.342 34.734 1.00 34.28 319 LEU A CA 1
ATOM 2538 C C . LEU A 1 319 ? -16.702 -21.705 35.011 1.00 34.28 319 LEU A C 1
ATOM 2540 O O . LEU A 1 319 ? -16.793 -20.459 34.903 1.00 34.28 319 LEU A O 1
#

Mean predicted aligned error: 10.1 Å

Organism: Stichopus japonicus (NCBI:txid307972)

pLDDT: mean 80.32, std 18.34, range [28.47, 98.69]

Nearest PDB structures (foldseek):
  1szr-assembly1_C  TM=9.748E-01  e=5.306E-20  Trypanosoma brucei brucei
  1njj-assembly1_B  TM=9.642E-01  e=3.851E-20  Trypanosoma brucei gambiense
  1szr-assembly1_D  TM=9.619E-01  e=2.017E-19  Trypanosoma brucei brucei
  2nva-assembly1_B  TM=9.376E-01  e=2.761E-18  Paramecium bursaria Chlorella virus 1
  2nv9-assembly3_E  TM=9.172E-01  e=2.004E-18  Paramecium bursaria Chlorella virus 1